Protein AF-A0A7S0JED3-F1 (afdb_monomer_lite)

Organism: NCBI:txid127549

Structure (mmCIF, N/CA/C/O backbone):
data_AF-A0A7S0JED3-F1
#
_entry.id   AF-A0A7S0JED3-F1
#
loop_
_atom_site.group_PDB
_atom_site.id
_atom_site.type_symbol
_atom_site.label_atom_id
_atom_site.label_alt_id
_atom_site.label_comp_id
_atom_site.label_asym_id
_atom_site.label_entity_id
_atom_site.label_seq_id
_atom_site.pdbx_PDB_ins_code
_atom_site.Cartn_x
_atom_site.Cartn_y
_atom_site.Cartn_z
_atom_site.occupancy
_atom_site.B_iso_or_equiv
_atom_site.auth_seq_id
_atom_site.auth_comp_id
_atom_site.auth_asym_id
_atom_site.auth_atom_id
_atom_site.pdbx_PDB_model_num
ATOM 1 N N . MET A 1 1 ? -6.779 12.204 -18.777 1.00 50.12 1 MET A N 1
ATOM 2 C CA . MET A 1 1 ? -5.715 11.294 -18.297 1.00 50.12 1 MET A CA 1
ATOM 3 C C . MET A 1 1 ? -6.280 9.985 -17.765 1.00 50.12 1 MET A C 1
ATOM 5 O O . MET A 1 1 ? -5.915 8.961 -18.323 1.00 50.12 1 MET A O 1
ATOM 9 N N . ARG A 1 2 ? -7.239 10.014 -16.821 1.00 50.28 2 ARG A N 1
ATOM 10 C CA . ARG A 1 2 ? -8.055 8.836 -16.450 1.00 50.28 2 ARG A CA 1
ATOM 11 C C . ARG A 1 2 ? -8.568 8.053 -17.660 1.00 50.28 2 ARG A C 1
ATOM 13 O O . ARG A 1 2 ? -8.412 6.850 -17.701 1.00 50.28 2 ARG A O 1
ATOM 20 N N . SER A 1 3 ? -9.075 8.726 -18.696 1.00 46.41 3 SER A N 1
ATOM 21 C CA . SER A 1 3 ? -9.537 8.059 -19.925 1.00 46.41 3 SER A CA 1
ATOM 22 C C . SER A 1 3 ? -8.451 7.285 -20.690 1.00 46.41 3 SER A C 1
ATOM 24 O O . SER A 1 3 ? -8.767 6.269 -21.296 1.00 46.41 3 SER A O 1
ATOM 26 N N . LYS A 1 4 ? -7.183 7.729 -20.653 1.00 47.25 4 LYS A N 1
ATOM 27 C CA . LYS A 1 4 ? -6.055 7.022 -21.289 1.00 47.25 4 LYS A CA 1
ATOM 28 C C . LYS A 1 4 ? -5.571 5.853 -20.432 1.00 47.25 4 LYS A C 1
ATOM 30 O O . LYS A 1 4 ? -5.301 4.788 -20.967 1.00 47.25 4 LYS A O 1
ATOM 35 N N . MET A 1 5 ? -5.504 6.043 -19.114 1.00 58.50 5 MET A N 1
ATOM 36 C CA . MET A 1 5 ? -5.094 4.986 -18.193 1.00 58.50 5 MET A CA 1
ATOM 37 C C . MET A 1 5 ? -6.183 3.913 -18.062 1.00 58.50 5 MET A C 1
ATOM 39 O O . MET A 1 5 ? -5.857 2.750 -18.201 1.00 58.50 5 MET A O 1
ATOM 43 N N . ASN A 1 6 ? -7.475 4.250 -17.977 1.00 54.22 6 ASN A N 1
ATOM 44 C CA . ASN A 1 6 ? -8.576 3.279 -17.846 1.00 54.22 6 ASN A CA 1
ATOM 45 C C . ASN A 1 6 ? -8.593 2.190 -18.941 1.00 54.22 6 ASN A C 1
ATOM 47 O O . ASN A 1 6 ? -8.980 1.061 -18.656 1.00 54.22 6 ASN A O 1
ATOM 51 N N . GLY A 1 7 ? -8.151 2.498 -20.168 1.00 54.34 7 GLY A N 1
ATOM 52 C CA . GLY A 1 7 ? -8.021 1.507 -21.247 1.00 54.34 7 GLY A CA 1
ATOM 53 C C . GLY A 1 7 ? -6.857 0.523 -21.060 1.00 54.34 7 GLY A C 1
ATOM 54 O O . GLY A 1 7 ? -6.965 -0.626 -21.469 1.00 54.34 7 GLY A O 1
ATOM 55 N N . MET A 1 8 ? -5.778 0.941 -20.390 1.00 59.19 8 MET A N 1
ATOM 56 C CA . MET A 1 8 ? -4.627 0.099 -20.020 1.00 59.19 8 MET A CA 1
ATOM 57 C C . MET A 1 8 ? -4.865 -0.711 -18.735 1.00 59.19 8 MET A C 1
ATOM 59 O O . MET A 1 8 ? -4.006 -1.478 -18.311 1.00 59.19 8 MET A O 1
ATOM 63 N N . MET A 1 9 ? -6.017 -0.517 -18.090 1.00 73.00 9 MET A N 1
ATOM 64 C CA . MET A 1 9 ? -6.302 -1.009 -16.740 1.00 73.00 9 MET A CA 1
ATOM 65 C C . MET A 1 9 ? -7.204 -2.240 -16.749 1.00 73.00 9 MET A C 1
ATOM 67 O O . MET A 1 9 ? -7.709 -2.633 -15.706 1.00 73.00 9 MET A O 1
ATOM 71 N N . LYS A 1 10 ? -7.440 -2.854 -17.909 1.00 82.94 10 LYS A N 1
ATOM 72 C CA . LYS A 1 10 ? -8.138 -4.136 -18.017 1.00 82.94 10 LYS A CA 1
ATOM 73 C C . LYS A 1 10 ? -7.222 -5.112 -18.735 1.00 82.94 10 LYS A C 1
ATOM 75 O O . LYS A 1 10 ? -6.811 -4.856 -19.863 1.00 82.94 10 LYS A O 1
ATOM 80 N N . ILE A 1 11 ? -6.913 -6.217 -18.071 1.00 86.00 11 ILE A N 1
ATOM 81 C CA . ILE A 1 11 ? -6.170 -7.334 -18.657 1.00 86.00 11 ILE A CA 1
ATOM 82 C C . ILE A 1 11 ? -7.097 -8.548 -18.776 1.00 86.00 11 ILE A C 1
ATOM 84 O O . ILE A 1 11 ? -8.093 -8.615 -18.049 1.00 86.00 11 ILE A O 1
ATOM 88 N N . PRO A 1 12 ? -6.819 -9.496 -19.685 1.00 85.31 12 PRO A N 1
ATOM 89 C CA . PRO A 1 12 ? -7.584 -10.734 -19.750 1.00 85.31 12 PRO A CA 1
ATOM 90 C C . PRO A 1 12 ? -7.518 -11.482 -18.413 1.00 85.31 12 PRO A C 1
ATOM 92 O O . PRO A 1 12 ? -6.431 -11.693 -17.881 1.00 85.31 12 PRO A O 1
ATOM 95 N N . THR A 1 13 ? -8.673 -11.889 -17.891 1.00 86.69 13 THR A N 1
ATOM 96 C CA . THR A 1 13 ? -8.791 -12.730 -16.693 1.00 86.69 13 THR A CA 1
ATOM 97 C C . THR A 1 13 ? -9.664 -13.941 -17.000 1.00 86.69 13 THR A C 1
ATOM 99 O O . THR A 1 13 ? -10.579 -13.877 -17.822 1.00 86.69 13 THR A O 1
ATOM 102 N N . GLU A 1 14 ? -9.398 -15.067 -16.336 1.00 82.75 14 GLU A N 1
ATOM 103 C CA . GLU A 1 14 ? -10.228 -16.275 -16.484 1.00 82.75 14 GLU A CA 1
ATOM 104 C C . GLU A 1 14 ? -11.615 -16.114 -15.835 1.00 82.75 14 GLU A C 1
ATOM 106 O O . GLU A 1 14 ? -12.556 -16.830 -16.181 1.00 82.75 14 GLU A O 1
ATOM 111 N N . LYS A 1 15 ? -11.743 -15.198 -14.867 1.00 83.50 15 LYS A N 1
ATOM 112 C CA . LYS A 1 15 ? -12.969 -14.941 -14.103 1.00 83.50 15 LYS A CA 1
ATOM 113 C C . LYS A 1 15 ? -13.154 -13.437 -13.857 1.00 83.50 15 LYS A C 1
ATOM 115 O O . LYS A 1 15 ? -12.153 -12.726 -13.751 1.00 83.50 15 LYS A O 1
ATOM 120 N N . PRO A 1 16 ? -14.403 -12.951 -13.731 1.00 79.81 16 PRO A N 1
ATOM 121 C CA . PRO A 1 16 ? -14.672 -11.600 -13.239 1.00 79.81 16 PRO A CA 1
ATOM 122 C C . PRO A 1 16 ? -14.113 -11.403 -11.822 1.00 79.81 16 PRO A C 1
ATOM 124 O O . PRO A 1 16 ? -14.201 -12.325 -11.006 1.00 79.81 16 PRO A O 1
ATOM 127 N N . GLY A 1 17 ? -13.579 -10.215 -11.528 1.00 83.31 17 GLY A N 1
ATOM 128 C CA . GLY A 1 17 ? -13.019 -9.862 -10.220 1.00 83.31 17 GLY A CA 1
ATOM 129 C C . GLY A 1 17 ? -11.626 -9.233 -10.300 1.00 83.31 17 GLY A C 1
ATOM 130 O O . GLY A 1 17 ? -11.126 -8.931 -11.384 1.00 83.31 17 GLY A O 1
ATOM 131 N N . ASP A 1 18 ? -11.000 -9.041 -9.133 1.00 84.06 18 ASP A N 1
ATOM 132 C CA . ASP A 1 18 ? -9.599 -8.613 -9.062 1.00 84.06 18 ASP A CA 1
ATOM 133 C C . ASP A 1 18 ? -8.676 -9.680 -9.693 1.00 84.06 18 ASP A C 1
ATOM 135 O O . ASP A 1 18 ? -8.958 -10.881 -9.672 1.00 84.06 18 ASP A O 1
ATOM 139 N N . VAL A 1 19 ? -7.562 -9.236 -10.264 1.00 87.88 19 VAL A N 1
ATOM 140 C CA . VAL A 1 19 ? -6.547 -10.087 -10.875 1.00 87.88 19 VAL A CA 1
ATOM 141 C C . VAL A 1 19 ? -5.818 -10.949 -9.869 1.00 87.88 19 VAL A C 1
ATOM 143 O O . VAL A 1 19 ? -5.435 -10.536 -8.773 1.00 87.88 19 VAL A O 1
ATOM 146 N N . THR A 1 20 ? -5.512 -12.155 -10.322 1.00 88.44 20 THR A N 1
ATOM 147 C CA . THR A 1 20 ? -4.605 -13.061 -9.638 1.00 88.44 20 THR A CA 1
ATOM 148 C C . THR A 1 20 ? -3.151 -12.775 -10.019 1.00 88.44 20 THR A C 1
ATOM 150 O O . THR A 1 20 ? -2.845 -12.179 -11.051 1.00 88.44 20 THR A O 1
ATOM 153 N N . TYR A 1 21 ? -2.214 -13.303 -9.229 1.00 88.94 21 TYR A N 1
ATOM 154 C CA . TYR A 1 21 ? -0.791 -13.337 -9.592 1.00 88.94 21 TYR A CA 1
ATOM 155 C C . TYR A 1 21 ? -0.529 -13.994 -10.952 1.00 88.94 21 TYR A C 1
ATOM 157 O O . TYR A 1 21 ? 0.395 -13.601 -11.667 1.00 88.94 21 TYR A O 1
ATOM 165 N N . LYS A 1 22 ? -1.342 -14.989 -11.327 1.00 89.19 22 LYS A N 1
ATOM 166 C CA . LYS A 1 22 ? -1.242 -15.653 -12.627 1.00 89.19 22 LYS A CA 1
ATOM 167 C C . LYS A 1 22 ? -1.626 -14.696 -13.754 1.00 89.19 22 LYS A C 1
ATOM 169 O O . LYS A 1 22 ? -0.889 -14.620 -14.732 1.00 89.19 22 LYS A O 1
ATOM 174 N N . ASP A 1 23 ? -2.721 -13.953 -13.601 1.00 90.06 23 ASP A N 1
ATOM 175 C CA . ASP A 1 23 ? -3.171 -12.985 -14.611 1.00 90.06 23 ASP A CA 1
ATOM 176 C C . ASP A 1 23 ? -2.113 -11.892 -14.806 1.00 90.06 23 ASP A C 1
ATOM 178 O O . ASP A 1 23 ? -1.678 -11.623 -15.924 1.00 90.06 23 ASP A O 1
ATOM 182 N N . VAL A 1 24 ? -1.619 -11.337 -13.694 1.00 89.00 24 VAL A N 1
ATOM 183 C CA . VAL A 1 24 ? -0.574 -10.307 -13.689 1.00 89.00 24 VAL A CA 1
ATOM 184 C C . VAL A 1 24 ? 0.704 -10.797 -14.360 1.00 89.00 24 VAL A C 1
ATOM 186 O O . VAL A 1 24 ? 1.207 -10.137 -15.265 1.00 89.00 24 VAL A O 1
ATOM 189 N N . SER A 1 25 ? 1.232 -11.951 -13.942 1.00 89.12 25 SER A N 1
ATOM 190 C CA . SER A 1 25 ? 2.480 -12.478 -14.507 1.00 89.12 25 SER A CA 1
ATOM 191 C C . SER A 1 25 ? 2.344 -12.824 -15.989 1.00 89.12 25 SER A C 1
ATOM 193 O O . SER A 1 25 ? 3.264 -12.541 -16.748 1.00 89.12 25 SER A O 1
ATOM 195 N N . SER A 1 26 ? 1.194 -13.354 -16.416 1.00 88.50 26 SER A N 1
ATOM 196 C CA . SER A 1 26 ? 0.929 -13.684 -17.826 1.00 88.50 26 SER A CA 1
ATOM 197 C C . SER A 1 26 ? 0.811 -12.442 -18.713 1.00 88.50 26 SER A C 1
ATOM 199 O O . SER A 1 26 ? 1.117 -12.502 -19.900 1.00 88.50 26 SER A O 1
ATOM 201 N N . PHE A 1 27 ? 0.359 -11.318 -18.154 1.00 87.44 27 PHE A N 1
ATOM 202 C CA . PHE A 1 27 ? 0.280 -10.049 -18.873 1.00 87.44 27 PHE A CA 1
ATOM 203 C C . PHE A 1 27 ? 1.626 -9.315 -18.899 1.00 87.44 27 PHE A C 1
ATOM 205 O O . PHE A 1 27 ? 2.074 -8.852 -19.947 1.00 87.44 27 PHE A O 1
ATOM 212 N N . MET A 1 28 ? 2.288 -9.211 -17.745 1.00 85.50 28 MET A N 1
ATOM 213 C CA . MET A 1 28 ? 3.536 -8.459 -17.612 1.00 85.50 28 MET A CA 1
ATOM 214 C C . MET A 1 28 ? 4.730 -9.187 -18.237 1.00 85.50 28 MET A C 1
ATOM 216 O O . MET A 1 28 ? 5.675 -8.528 -18.667 1.00 85.50 28 MET A O 1
ATOM 220 N N . VAL A 1 29 ? 4.702 -10.520 -18.316 1.00 85.69 29 VAL A N 1
ATOM 221 C CA . VAL A 1 29 ? 5.815 -11.336 -18.815 1.00 85.69 29 VAL A CA 1
ATOM 222 C C . VAL A 1 29 ? 5.341 -12.248 -19.956 1.00 85.69 29 VAL A C 1
ATOM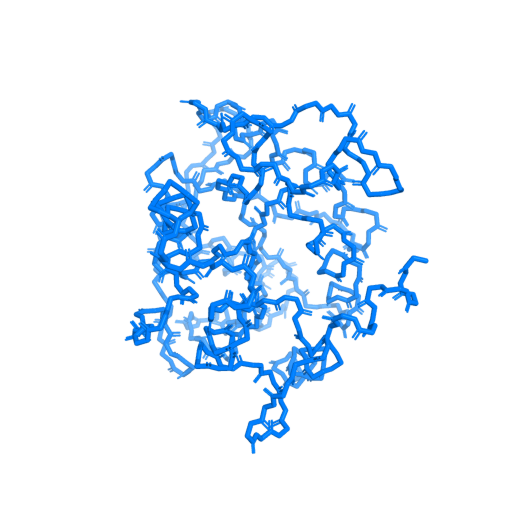 224 O O . VAL A 1 29 ? 4.400 -13.014 -19.761 1.00 85.69 29 VAL A O 1
ATOM 227 N N . PRO A 1 30 ? 5.988 -12.225 -21.140 1.00 77.62 30 PRO A N 1
ATOM 228 C CA . PRO A 1 30 ? 7.138 -11.391 -21.513 1.00 77.62 30 PRO A CA 1
ATOM 229 C C . PRO A 1 30 ? 6.756 -9.980 -22.003 1.00 77.62 30 PRO A C 1
ATOM 231 O O . PRO A 1 30 ? 7.631 -9.229 -22.414 1.00 77.62 30 PRO A O 1
ATOM 234 N N . GLY A 1 31 ? 5.463 -9.626 -22.011 1.00 74.19 31 GLY A N 1
ATOM 235 C CA . GLY A 1 31 ? 4.952 -8.458 -22.740 1.00 74.19 31 GLY A CA 1
ATOM 236 C C . GLY A 1 31 ? 5.534 -7.109 -22.306 1.00 74.19 31 GLY A C 1
ATOM 237 O O . GLY A 1 31 ? 5.878 -6.295 -23.157 1.00 74.19 31 GLY A O 1
ATOM 238 N N . MET A 1 32 ? 5.658 -6.875 -20.998 1.00 74.69 32 MET A N 1
ATOM 239 C CA . MET A 1 32 ? 6.248 -5.650 -20.439 1.00 74.69 32 MET A CA 1
ATOM 240 C C . MET A 1 32 ? 7.708 -5.845 -20.012 1.00 74.69 32 MET A C 1
ATOM 242 O O . MET A 1 32 ? 8.484 -4.895 -20.033 1.00 74.69 32 MET A O 1
ATOM 246 N N . PHE A 1 33 ? 8.085 -7.067 -19.629 1.00 80.81 33 PHE A N 1
ATOM 247 C CA . PHE A 1 33 ? 9.436 -7.411 -19.190 1.00 80.81 33 PHE A CA 1
ATOM 248 C C . PHE A 1 33 ? 9.878 -8.718 -19.848 1.00 80.81 33 PHE A C 1
ATOM 250 O O . PHE A 1 33 ? 9.398 -9.790 -19.478 1.00 80.81 33 PHE A O 1
ATOM 257 N N . ASP A 1 34 ? 10.795 -8.620 -20.814 1.00 83.19 34 ASP A N 1
ATOM 258 C CA . ASP A 1 34 ? 11.365 -9.770 -21.519 1.00 83.19 34 ASP A CA 1
ATOM 259 C C . ASP A 1 34 ? 12.410 -10.479 -20.637 1.00 83.19 34 ASP A C 1
ATOM 261 O O . ASP A 1 34 ? 13.454 -9.888 -20.343 1.00 83.19 34 ASP A O 1
ATOM 265 N N . PRO A 1 35 ? 12.194 -11.748 -20.236 1.00 87.25 35 PRO A N 1
ATOM 266 C CA . PRO A 1 35 ? 13.169 -12.506 -19.452 1.00 87.25 35 PRO A CA 1
ATOM 267 C C . PRO A 1 35 ? 14.511 -12.736 -20.163 1.00 87.25 35 PRO A C 1
ATOM 269 O O . PRO A 1 35 ? 15.485 -13.116 -19.512 1.00 87.25 35 PRO A O 1
ATOM 272 N N . ASN A 1 36 ? 14.578 -12.540 -21.485 1.00 89.19 36 ASN A N 1
ATOM 273 C CA . ASN A 1 36 ? 15.815 -12.678 -22.256 1.00 89.19 36 ASN A CA 1
ATOM 274 C C . ASN A 1 36 ? 16.728 -11.443 -22.146 1.00 89.19 36 ASN A C 1
ATOM 276 O O . ASN A 1 36 ? 17.941 -11.565 -22.333 1.00 89.19 36 ASN A O 1
ATOM 280 N N . ASP A 1 37 ? 16.181 -10.277 -21.790 1.00 89.50 37 ASP A N 1
ATOM 281 C CA . ASP A 1 37 ? 16.951 -9.080 -21.444 1.00 89.50 37 ASP A CA 1
ATOM 282 C C . ASP A 1 37 ? 17.384 -9.181 -19.973 1.00 89.50 37 ASP A C 1
ATOM 284 O O . ASP A 1 37 ? 16.664 -8.791 -19.055 1.00 89.50 37 ASP A O 1
ATOM 288 N N . LYS A 1 38 ? 18.560 -9.776 -19.733 1.00 89.00 38 LYS A N 1
ATOM 289 C CA . LYS A 1 38 ? 19.034 -10.126 -18.380 1.00 89.00 38 LYS A CA 1
ATOM 290 C C . LYS A 1 38 ? 19.076 -8.937 -17.419 1.00 89.00 38 LYS A C 1
ATOM 292 O O . LYS A 1 38 ? 18.805 -9.120 -16.233 1.00 89.00 38 LYS A O 1
ATOM 297 N N . GLU A 1 39 ? 19.429 -7.751 -17.907 1.00 86.19 39 GLU A N 1
ATOM 298 C CA . GLU A 1 39 ? 19.545 -6.551 -17.076 1.00 86.19 39 GLU A CA 1
ATOM 299 C C . GLU A 1 39 ? 18.163 -6.044 -16.665 1.00 86.19 39 GLU A C 1
ATOM 301 O O . GLU A 1 39 ? 17.891 -5.888 -15.470 1.00 86.19 39 GLU A O 1
ATOM 306 N N . LYS A 1 40 ? 17.244 -5.886 -17.628 1.00 84.00 40 LYS A N 1
ATOM 307 C CA . LYS A 1 40 ? 15.861 -5.492 -17.322 1.00 84.00 40 LYS A CA 1
ATOM 308 C C . LYS A 1 40 ? 15.132 -6.541 -16.499 1.00 84.00 40 LYS A C 1
ATOM 310 O O . LYS A 1 40 ? 14.343 -6.191 -15.624 1.00 84.00 40 LYS A O 1
ATOM 315 N N . TRP A 1 41 ? 15.411 -7.819 -16.735 1.00 88.94 41 TRP A N 1
ATOM 316 C CA . TRP A 1 41 ? 14.830 -8.910 -15.967 1.00 88.94 41 TRP A CA 1
ATOM 317 C C . TRP A 1 41 ? 15.305 -8.904 -14.512 1.00 88.94 41 TRP A C 1
ATOM 319 O O . TRP A 1 41 ? 14.487 -9.021 -13.602 1.00 88.94 41 TRP A O 1
ATOM 329 N N . ALA A 1 42 ? 16.603 -8.703 -14.262 1.00 89.06 42 ALA A N 1
ATOM 330 C CA . ALA A 1 42 ? 17.133 -8.582 -12.904 1.00 89.06 42 ALA A CA 1
ATOM 331 C C . ALA A 1 42 ? 16.521 -7.388 -12.153 1.00 89.06 42 ALA A C 1
ATOM 333 O O . ALA A 1 42 ? 16.167 -7.504 -10.977 1.00 89.06 42 ALA A O 1
ATOM 334 N N . LEU A 1 43 ? 16.340 -6.263 -12.847 1.00 86.88 43 LEU A N 1
ATOM 335 C CA . LEU A 1 43 ? 15.695 -5.078 -12.294 1.00 86.88 43 LEU A CA 1
ATOM 336 C C . LEU A 1 43 ? 14.201 -5.310 -12.010 1.00 86.88 43 LEU A C 1
ATOM 338 O O . LEU A 1 43 ? 13.694 -4.953 -10.947 1.00 86.88 43 LEU A O 1
ATOM 342 N N . PHE A 1 44 ? 13.489 -5.982 -12.916 1.00 87.69 44 PHE A N 1
ATOM 343 C CA . PHE A 1 44 ? 12.102 -6.378 -12.688 1.00 87.69 44 PHE A CA 1
ATOM 344 C C . PHE A 1 44 ? 11.971 -7.309 -11.478 1.00 87.69 44 PHE A C 1
ATOM 346 O O . PHE A 1 44 ? 11.111 -7.091 -10.626 1.00 87.69 44 PHE A O 1
ATOM 353 N N . LEU A 1 45 ? 12.858 -8.298 -11.346 1.00 89.56 45 LEU A N 1
ATOM 354 C CA . LEU A 1 45 ? 12.880 -9.214 -10.205 1.00 89.56 45 LEU A CA 1
ATOM 355 C C . LEU A 1 45 ? 13.088 -8.486 -8.874 1.00 89.56 45 LEU A C 1
ATOM 357 O O . LEU A 1 45 ? 12.455 -8.841 -7.880 1.00 89.56 45 LEU A O 1
ATOM 361 N N . SER A 1 46 ? 13.946 -7.466 -8.836 1.00 88.88 46 SER A N 1
ATOM 362 C CA . SER A 1 46 ? 14.219 -6.731 -7.599 1.00 88.88 46 SER A CA 1
ATOM 363 C C . SER A 1 46 ? 13.070 -5.799 -7.198 1.00 88.88 46 SER A C 1
ATOM 365 O O . SER A 1 46 ? 12.811 -5.638 -6.001 1.00 88.88 46 SER A O 1
ATOM 367 N N . HIS A 1 47 ? 12.338 -5.227 -8.164 1.00 88.81 47 HIS A N 1
ATOM 368 C CA . HIS A 1 47 ? 11.258 -4.264 -7.913 1.00 88.81 47 HIS A CA 1
ATOM 369 C C . HIS A 1 47 ? 9.849 -4.870 -7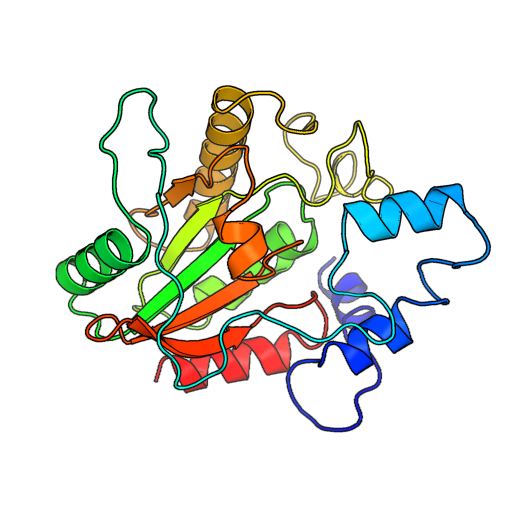.896 1.00 88.81 47 HIS A C 1
ATOM 371 O O . HIS A 1 47 ? 8.965 -4.321 -7.232 1.00 88.81 47 HIS A O 1
ATOM 377 N N . ARG A 1 48 ? 9.612 -5.973 -8.608 1.00 88.62 48 ARG A N 1
ATOM 378 C CA . ARG A 1 48 ? 8.312 -6.656 -8.744 1.00 88.62 48 ARG A CA 1
ATOM 379 C C . ARG A 1 48 ? 8.443 -8.175 -8.526 1.00 88.62 48 ARG A C 1
ATOM 381 O O . ARG A 1 48 ? 7.921 -8.955 -9.325 1.00 88.62 48 ARG A O 1
ATOM 388 N N . PRO A 1 49 ? 9.075 -8.624 -7.421 1.00 90.69 49 PRO A N 1
ATOM 389 C CA . PRO A 1 49 ? 9.385 -10.042 -7.195 1.00 90.69 49 PRO A CA 1
ATOM 390 C C . PRO A 1 49 ? 8.148 -10.946 -7.162 1.00 90.69 49 PRO A C 1
ATOM 392 O O . PRO A 1 49 ? 8.251 -12.146 -7.395 1.00 90.69 49 PRO A O 1
ATOM 395 N N . TYR A 1 50 ? 6.978 -10.381 -6.866 1.00 90.88 50 TYR A N 1
ATOM 396 C CA . TYR A 1 50 ? 5.736 -11.134 -6.712 1.00 90.88 50 TYR A CA 1
ATOM 397 C C . TYR A 1 50 ? 4.968 -11.296 -8.025 1.00 90.88 50 TYR A C 1
ATOM 399 O O . TYR A 1 50 ? 4.079 -12.130 -8.114 1.00 90.88 50 TYR A O 1
ATOM 407 N N . CYS A 1 51 ? 5.315 -10.531 -9.062 1.00 88.44 51 CYS A N 1
ATOM 408 C CA . CYS A 1 51 ? 4.630 -10.542 -10.358 1.00 88.44 51 CYS A CA 1
ATOM 409 C C . CYS A 1 51 ? 5.268 -11.520 -11.360 1.00 88.44 51 CYS A C 1
ATOM 411 O O . CYS A 1 51 ? 4.987 -11.452 -12.555 1.00 88.44 51 CYS A O 1
ATOM 413 N N . VAL A 1 52 ? 6.156 -12.406 -10.901 1.00 89.81 52 VAL A N 1
ATOM 414 C CA . VAL A 1 52 ? 6.918 -13.307 -11.774 1.00 89.81 52 VAL A CA 1
ATOM 415 C C . VAL A 1 52 ? 6.137 -14.590 -12.083 1.00 89.81 52 VAL A C 1
ATOM 417 O O . VAL A 1 52 ? 5.390 -15.076 -11.226 1.00 89.81 52 VAL A O 1
ATOM 420 N N . PRO A 1 53 ? 6.317 -15.191 -13.274 1.00 89.44 53 PRO A N 1
ATOM 421 C CA . PRO A 1 53 ? 5.690 -16.465 -13.603 1.00 89.44 53 PRO A CA 1
ATOM 422 C C . PRO A 1 53 ? 6.005 -17.551 -12.569 1.00 89.44 53 PRO A C 1
ATOM 424 O O . PRO A 1 53 ? 7.150 -17.738 -12.160 1.00 89.44 53 PRO A O 1
ATOM 427 N N . GLY A 1 54 ? 4.972 -18.280 -12.141 1.00 88.69 54 GLY A N 1
ATOM 428 C CA . GLY A 1 54 ? 5.104 -19.369 -11.168 1.00 88.69 54 GLY A CA 1
ATOM 429 C C . GLY A 1 54 ? 5.276 -18.927 -9.711 1.00 88.69 54 GLY A C 1
ATOM 430 O O . GLY A 1 54 ? 5.398 -19.793 -8.838 1.00 88.69 54 GLY A O 1
ATOM 431 N N . TYR A 1 55 ? 5.252 -17.621 -9.420 1.00 91.56 55 TYR A N 1
ATOM 432 C CA . TYR A 1 55 ? 5.271 -17.129 -8.047 1.00 91.56 55 TYR A CA 1
ATOM 433 C C . TYR A 1 55 ? 4.089 -17.679 -7.241 1.00 91.56 55 TYR A C 1
ATOM 435 O O . TYR A 1 55 ? 2.944 -17.686 -7.695 1.00 91.56 55 TYR A O 1
ATOM 443 N N . LYS A 1 56 ? 4.371 -18.129 -6.016 1.00 91.69 56 LYS A N 1
ATOM 444 C CA . LYS A 1 56 ? 3.357 -18.563 -5.054 1.00 91.69 56 LYS A CA 1
ATOM 445 C C . LYS A 1 56 ? 3.358 -17.592 -3.890 1.00 91.69 56 LYS A C 1
ATOM 447 O O . LYS A 1 56 ? 4.340 -17.538 -3.149 1.00 91.69 56 LYS A O 1
ATOM 452 N N . SER A 1 57 ? 2.254 -16.868 -3.750 1.00 92.44 57 SER A N 1
ATOM 453 C CA . SER A 1 57 ? 2.080 -15.917 -2.662 1.00 92.44 57 SER A CA 1
ATOM 454 C C . SER A 1 57 ? 2.173 -16.599 -1.300 1.00 92.44 57 SER A C 1
ATOM 456 O O . SER A 1 57 ? 1.630 -17.682 -1.070 1.00 92.44 57 SER A O 1
ATOM 458 N N . LYS A 1 58 ? 2.904 -15.932 -0.423 1.00 93.62 58 LYS A N 1
ATOM 459 C CA . LYS A 1 58 ? 3.088 -16.155 1.007 1.00 93.62 58 LYS A CA 1
ATOM 460 C C . LYS A 1 58 ? 2.413 -15.054 1.828 1.00 93.62 58 LYS A C 1
ATOM 462 O O . LYS A 1 58 ? 2.426 -15.147 3.056 1.00 93.62 58 LYS A O 1
ATOM 467 N N . ALA A 1 59 ? 1.845 -14.038 1.173 1.00 93.00 59 ALA A N 1
ATOM 468 C CA . ALA A 1 59 ? 1.022 -13.035 1.822 1.00 93.00 59 ALA A CA 1
ATOM 469 C C . ALA A 1 59 ? -0.135 -13.716 2.578 1.00 93.00 59 ALA A C 1
ATOM 471 O O . ALA A 1 59 ? -0.542 -14.838 2.243 1.00 93.00 59 ALA A O 1
ATOM 472 N N . PRO A 1 60 ? -0.671 -13.073 3.622 1.00 93.19 60 PRO A N 1
ATOM 473 C CA . PRO A 1 60 ? -1.676 -13.701 4.460 1.00 93.19 60 PRO A CA 1
ATOM 474 C C . PRO A 1 60 ? -2.947 -13.952 3.647 1.00 93.19 60 PRO A C 1
ATOM 476 O O . PRO A 1 60 ? -3.352 -13.128 2.833 1.00 93.19 60 PRO A O 1
ATOM 479 N N . ALA A 1 61 ? -3.577 -15.102 3.867 1.00 94.44 61 ALA A N 1
ATOM 480 C CA . ALA A 1 61 ? -4.817 -15.447 3.187 1.00 94.44 61 ALA A CA 1
ATOM 481 C C . ALA A 1 61 ? -6.037 -14.842 3.899 1.00 94.44 61 ALA A C 1
ATOM 483 O O . ALA A 1 61 ? -6.048 -14.692 5.126 1.00 94.44 61 ALA A O 1
ATOM 484 N N . ILE A 1 62 ? -7.105 -14.601 3.137 1.00 95.50 62 ILE A N 1
ATOM 485 C CA . ILE A 1 62 ? -8.417 -14.215 3.669 1.00 95.50 62 ILE A CA 1
ATOM 486 C C . ILE A 1 62 ? -8.868 -15.201 4.762 1.00 95.50 62 ILE A C 1
ATOM 488 O O . ILE A 1 62 ? -8.677 -16.418 4.673 1.00 95.50 62 ILE A O 1
ATOM 492 N N . GLY A 1 63 ? -9.436 -14.660 5.839 1.00 97.69 63 GLY A N 1
ATOM 493 C CA . GLY A 1 63 ? -9.888 -15.386 7.024 1.00 97.69 63 GLY A CA 1
ATOM 494 C C . GLY A 1 63 ? -8.776 -15.777 8.003 1.00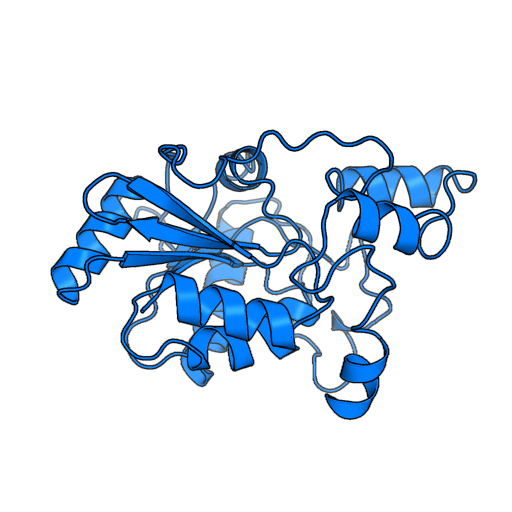 97.69 63 GLY A C 1
ATOM 495 O O . GLY A 1 63 ? -9.072 -16.279 9.094 1.00 97.69 63 GLY A O 1
ATOM 496 N N . LYS A 1 64 ? -7.499 -15.561 7.662 1.00 97.81 64 LYS A N 1
ATOM 497 C CA . LYS A 1 64 ? -6.360 -15.811 8.559 1.00 97.81 64 LYS A CA 1
ATOM 498 C C . LYS A 1 64 ? -5.957 -14.545 9.298 1.00 97.81 64 LYS A C 1
ATOM 500 O O . LYS A 1 64 ? -6.206 -13.433 8.845 1.00 97.81 64 LYS A O 1
ATOM 505 N N . LYS A 1 65 ? -5.330 -14.725 10.463 1.00 97.56 65 LYS A N 1
ATOM 506 C CA . LYS A 1 65 ? -4.744 -13.613 11.211 1.00 97.56 65 LYS A CA 1
ATOM 507 C C . LYS A 1 65 ? -3.572 -13.039 10.419 1.00 97.56 65 LYS A C 1
ATOM 509 O O . LYS A 1 65 ? -2.727 -13.804 9.952 1.00 97.56 65 LYS A O 1
ATOM 514 N N . VAL A 1 66 ? -3.534 -11.721 10.277 1.00 97.69 66 VAL A N 1
ATOM 515 C CA . VAL A 1 66 ? -2.462 -11.043 9.556 1.00 97.69 66 VAL A CA 1
ATOM 516 C C . VAL A 1 66 ? -1.193 -10.945 10.418 1.00 97.69 66 VAL A C 1
ATOM 518 O O . VAL A 1 66 ? -1.297 -10.892 11.650 1.00 97.69 66 VAL A O 1
ATOM 521 N N . PRO A 1 67 ? 0.009 -10.962 9.812 1.00 97.31 67 PRO A N 1
ATOM 522 C CA . PRO A 1 67 ? 1.271 -10.772 10.507 1.00 97.31 67 PRO A CA 1
ATOM 523 C C . PRO A 1 67 ? 1.308 -9.422 11.209 1.00 97.31 67 PRO A C 1
ATOM 525 O O . PRO A 1 67 ? 0.969 -8.396 10.622 1.00 97.31 67 PRO A O 1
ATOM 528 N N . ASP A 1 68 ? 1.766 -9.422 12.453 1.00 97.94 68 ASP A N 1
ATOM 529 C CA . ASP A 1 68 ? 2.114 -8.184 13.132 1.00 97.94 68 ASP A CA 1
ATOM 530 C C . ASP A 1 68 ? 3.587 -7.847 12.882 1.00 97.94 68 ASP A C 1
ATOM 532 O O . ASP A 1 68 ? 4.405 -8.721 12.576 1.00 97.94 68 ASP A O 1
ATOM 536 N N . GLY A 1 69 ? 3.943 -6.583 13.039 1.00 96.81 69 GLY A N 1
ATOM 537 C CA . GLY A 1 69 ? 5.317 -6.140 12.879 1.00 96.81 69 GLY A CA 1
ATOM 538 C C . GLY A 1 69 ? 5.513 -4.702 13.330 1.00 96.81 69 GLY A C 1
ATOM 539 O O . GLY A 1 69 ? 4.531 -3.993 13.557 1.00 96.81 69 GLY A O 1
ATOM 540 N N . PRO A 1 70 ? 6.775 -4.287 13.512 1.00 97.25 70 PRO A N 1
ATOM 541 C CA . PRO A 1 70 ? 7.093 -2.963 14.018 1.00 97.25 70 PRO A CA 1
ATOM 542 C C . PRO A 1 70 ? 6.641 -1.881 13.037 1.00 97.25 70 PRO A C 1
ATOM 544 O O . PRO A 1 70 ? 6.839 -2.008 11.832 1.00 97.25 70 PRO A O 1
ATOM 547 N N . LEU A 1 71 ? 6.081 -0.801 13.575 1.00 97.44 71 LEU A N 1
ATOM 548 C CA . LEU A 1 71 ? 5.820 0.435 12.849 1.00 97.44 71 LEU A CA 1
ATOM 549 C C . LEU A 1 71 ? 6.690 1.551 13.409 1.00 97.44 71 LEU A C 1
ATOM 551 O O . LEU A 1 71 ? 6.829 1.703 14.626 1.00 97.44 71 LEU A O 1
ATOM 555 N N . LEU A 1 72 ? 7.246 2.354 12.507 1.00 97.31 72 LEU A N 1
ATOM 556 C CA . LEU A 1 72 ? 8.050 3.514 12.856 1.00 97.31 72 LEU A CA 1
ATOM 557 C C . LEU A 1 72 ? 7.222 4.779 12.653 1.00 97.31 72 LEU A C 1
ATOM 559 O O . LEU A 1 72 ? 6.567 4.958 11.625 1.00 97.31 72 LEU A O 1
ATOM 563 N N . SER A 1 73 ? 7.252 5.672 13.637 1.00 96.81 73 SER A N 1
ATOM 564 C CA . SER A 1 73 ? 6.599 6.975 13.546 1.00 96.81 73 SER A CA 1
ATOM 565 C C . SER A 1 73 ? 7.175 7.827 12.411 1.00 96.81 73 SER A C 1
ATOM 567 O O . SER A 1 73 ? 8.366 7.750 12.080 1.00 96.81 73 SER A O 1
ATOM 569 N N . LEU A 1 74 ? 6.326 8.706 11.869 1.00 95.69 74 LEU A N 1
ATOM 570 C CA . LEU A 1 74 ? 6.733 9.734 10.905 1.00 95.69 74 LEU A CA 1
ATOM 571 C C . LEU A 1 74 ? 7.782 10.694 11.470 1.00 95.69 74 LEU A C 1
ATOM 573 O O . LEU A 1 74 ? 8.656 11.145 10.732 1.00 95.69 74 LEU A O 1
ATOM 577 N N . GLU A 1 75 ? 7.700 10.994 12.766 1.00 95.06 75 GLU A N 1
ATOM 578 C CA . GLU A 1 75 ? 8.683 11.824 13.454 1.00 95.06 75 GLU A CA 1
ATOM 579 C C . GLU A 1 75 ? 9.826 10.979 14.012 1.00 95.06 75 GLU A C 1
ATOM 581 O O . GLU A 1 75 ? 9.634 9.850 14.476 1.00 95.06 75 GLU A O 1
ATOM 586 N N . GLU A 1 76 ? 11.035 11.527 13.949 1.00 92.25 76 GLU A N 1
ATOM 587 C CA . GLU A 1 76 ? 12.215 10.905 14.537 1.00 92.25 76 GLU A CA 1
ATOM 588 C C . GLU A 1 76 ? 12.098 10.853 16.065 1.00 92.25 76 GLU A C 1
ATOM 590 O O . GLU A 1 76 ? 11.643 11.802 16.696 1.00 92.25 76 GLU A O 1
ATOM 595 N N . GLY A 1 77 ? 12.461 9.711 16.659 1.00 90.81 77 GLY A N 1
ATOM 596 C CA . GLY A 1 77 ? 12.318 9.482 18.100 1.00 90.81 77 GLY A CA 1
ATOM 597 C C . GLY A 1 77 ? 10.872 9.342 18.594 1.00 90.81 77 GLY A C 1
ATOM 598 O O . GLY A 1 77 ? 10.654 9.277 19.802 1.00 90.81 77 GLY A O 1
ATOM 599 N N . GLY A 1 78 ? 9.885 9.294 17.694 1.00 91.19 78 GLY A N 1
ATOM 600 C CA . GLY A 1 78 ? 8.494 9.064 18.072 1.00 91.19 78 GLY A CA 1
ATOM 601 C C . GLY A 1 78 ? 8.240 7.652 18.624 1.00 91.19 78 GLY A C 1
ATOM 602 O O . GLY A 1 78 ? 9.128 6.791 18.625 1.00 91.19 78 GLY A O 1
ATOM 603 N N . PRO A 1 79 ? 7.020 7.405 19.134 1.00 90.25 79 PRO A N 1
ATOM 604 C CA . PRO A 1 79 ? 6.696 6.159 19.811 1.00 90.25 79 PRO A CA 1
ATOM 605 C C . PRO A 1 79 ? 6.845 4.963 18.869 1.00 90.25 79 PRO A C 1
ATOM 607 O O . PRO A 1 79 ? 6.420 4.996 17.714 1.00 90.25 79 PRO A O 1
ATOM 610 N N . SER A 1 80 ? 7.429 3.888 19.395 1.00 88.56 80 SER A N 1
ATOM 611 C CA . SER A 1 80 ? 7.428 2.587 18.730 1.00 88.56 80 SER A CA 1
ATOM 612 C C . SER A 1 80 ? 6.087 1.900 18.952 1.00 88.56 80 SER A C 1
ATOM 614 O O . SER A 1 80 ? 5.544 1.941 20.056 1.00 88.56 80 SER A O 1
ATOM 616 N N . SER A 1 81 ? 5.567 1.252 17.914 1.00 96.75 81 SER A N 1
ATOM 617 C CA . SER A 1 81 ? 4.325 0.484 17.987 1.00 96.75 81 SER A CA 1
ATOM 618 C C . SER A 1 81 ? 4.368 -0.701 17.025 1.00 96.75 81 SER A C 1
ATOM 620 O O . SER A 1 81 ? 5.406 -0.992 16.421 1.00 96.75 81 SER A O 1
ATOM 622 N N . THR A 1 82 ? 3.245 -1.399 16.888 1.00 98.19 82 THR A N 1
ATOM 623 C CA . THR A 1 82 ? 3.068 -2.469 15.907 1.00 98.19 82 THR A CA 1
ATOM 624 C C . THR A 1 82 ? 1.859 -2.216 15.019 1.00 98.19 82 THR A C 1
ATOM 626 O O . THR A 1 82 ? 0.953 -1.458 15.373 1.00 98.19 82 THR A O 1
ATOM 629 N N . LEU A 1 83 ? 1.845 -2.861 13.855 1.00 98.31 83 LEU A N 1
ATOM 630 C CA . LEU A 1 83 ? 0.774 -2.750 12.870 1.00 98.31 83 LEU A CA 1
ATOM 631 C C . LEU A 1 83 ? -0.603 -3.044 13.475 1.00 98.31 83 LEU A C 1
ATOM 633 O O . LEU A 1 83 ? -1.531 -2.250 13.323 1.00 98.31 83 LEU A O 1
ATOM 637 N N . LEU A 1 84 ? -0.738 -4.157 14.200 1.00 98.31 84 LEU A N 1
ATOM 638 C CA . LEU A 1 84 ? -2.015 -4.539 14.803 1.00 98.31 84 LEU A CA 1
ATOM 639 C C . LEU A 1 84 ? -2.393 -3.657 15.996 1.00 98.31 84 LEU A C 1
ATOM 641 O O . LEU A 1 84 ? -3.584 -3.432 16.223 1.00 98.31 84 LEU A O 1
ATOM 645 N N . ALA A 1 85 ? -1.414 -3.149 16.750 1.00 98.31 85 ALA A N 1
ATOM 646 C CA . ALA A 1 85 ? -1.676 -2.233 17.856 1.00 98.31 85 ALA A CA 1
ATOM 647 C C . ALA A 1 85 ? -2.250 -0.899 17.352 1.00 98.31 85 ALA A C 1
ATOM 649 O O . ALA A 1 85 ? -3.292 -0.459 17.845 1.00 98.31 85 ALA A O 1
ATOM 650 N N . GLU A 1 86 ? -1.633 -0.295 16.332 1.00 98.31 86 GLU A N 1
ATOM 651 C CA . GLU A 1 86 ? -2.119 0.964 15.752 1.00 98.31 86 GLU A CA 1
ATOM 652 C C . GLU A 1 86 ? -3.430 0.780 14.989 1.00 98.31 86 GLU A C 1
ATOM 654 O O . GLU A 1 86 ? -4.319 1.618 15.119 1.00 98.31 86 GLU A O 1
ATOM 659 N N . ALA A 1 87 ? -3.622 -0.341 14.282 1.00 98.38 87 ALA A N 1
ATOM 660 C CA . ALA A 1 87 ? -4.906 -0.633 13.646 1.00 98.38 87 ALA A CA 1
ATOM 661 C C . ALA A 1 87 ? -6.032 -0.717 14.689 1.00 98.38 87 ALA A C 1
ATOM 663 O O . ALA A 1 87 ? -7.073 -0.079 14.546 1.00 98.38 87 ALA A O 1
ATOM 664 N N . LYS A 1 88 ? -5.816 -1.443 15.793 1.00 98.38 88 LYS A N 1
ATOM 665 C CA . LYS A 1 88 ? -6.809 -1.549 16.870 1.00 98.38 88 LYS A CA 1
ATOM 666 C C . LYS A 1 88 ? -7.094 -0.198 17.528 1.00 98.38 88 LYS A C 1
ATOM 668 O O . LYS A 1 88 ? -8.254 0.113 17.790 1.00 98.38 88 LYS A O 1
ATOM 673 N N . LYS A 1 89 ? -6.060 0.603 17.789 1.00 98.06 89 LYS A N 1
ATOM 674 C CA . LYS A 1 89 ? -6.200 1.952 18.352 1.00 98.06 89 LYS A CA 1
ATOM 675 C C . LYS A 1 89 ? -7.004 2.866 17.424 1.00 98.06 89 LYS A C 1
ATOM 677 O O . LYS A 1 89 ? -7.903 3.561 17.888 1.00 98.06 89 LYS A O 1
ATOM 682 N N . LEU A 1 90 ? -6.720 2.828 16.124 1.00 97.56 90 LEU A N 1
ATOM 683 C CA . LEU A 1 90 ? -7.431 3.602 15.110 1.00 97.56 90 LEU A CA 1
ATOM 684 C C . LEU A 1 90 ? -8.912 3.195 15.015 1.00 97.56 90 LEU A C 1
ATOM 686 O O . LEU A 1 90 ? -9.796 4.052 14.997 1.00 97.56 90 LEU A O 1
ATOM 690 N N . ALA A 1 91 ? -9.194 1.892 15.039 1.00 97.38 91 ALA A N 1
ATOM 691 C CA . ALA A 1 91 ? -10.553 1.360 15.091 1.00 97.38 91 ALA A CA 1
ATOM 692 C C . ALA A 1 91 ? -11.314 1.842 16.338 1.00 97.38 91 ALA A C 1
ATOM 694 O O . ALA A 1 91 ? -12.444 2.312 16.246 1.00 97.38 91 ALA A O 1
ATOM 695 N N . GLN A 1 92 ? -10.671 1.799 17.510 1.00 97.56 92 GLN A N 1
ATOM 696 C CA . GLN A 1 92 ? -11.254 2.280 18.767 1.00 97.56 92 GLN A CA 1
ATOM 697 C C . GLN A 1 92 ? -11.544 3.784 18.740 1.00 97.56 92 GLN A C 1
ATOM 699 O O . GLN A 1 92 ? -12.615 4.197 19.178 1.00 97.56 92 GLN A O 1
ATOM 704 N N . ALA A 1 93 ? -10.623 4.594 18.210 1.00 96.75 93 ALA A N 1
ATOM 705 C CA . ALA A 1 93 ? -10.781 6.046 18.122 1.00 96.75 93 ALA A CA 1
ATOM 706 C C . ALA A 1 93 ? -11.942 6.472 17.206 1.00 96.75 93 ALA A C 1
ATOM 708 O O . ALA A 1 93 ? -12.518 7.539 17.395 1.00 96.75 93 ALA A O 1
ATOM 709 N N . THR A 1 94 ? -12.291 5.634 16.229 1.00 95.12 94 THR A N 1
ATOM 710 C CA . THR A 1 94 ? -13.336 5.909 15.230 1.00 95.12 94 THR A CA 1
ATOM 711 C C . THR A 1 94 ? -14.630 5.128 15.464 1.00 95.12 94 THR A C 1
ATOM 713 O O . THR A 1 94 ? -15.626 5.379 14.792 1.00 95.12 94 THR A O 1
ATOM 716 N N . GLY A 1 95 ? -14.641 4.182 16.408 1.00 95.56 95 GLY A N 1
ATOM 717 C CA . GLY A 1 95 ? -15.764 3.266 16.631 1.00 95.56 95 GLY A CA 1
ATOM 718 C C . GLY A 1 95 ? -15.942 2.211 15.531 1.00 95.56 95 GLY A C 1
ATOM 719 O O . GLY A 1 95 ? -16.961 1.521 15.510 1.00 95.56 95 GLY A O 1
ATOM 720 N N . ALA A 1 96 ? -14.976 2.069 14.620 1.00 95.88 96 ALA A N 1
ATOM 721 C CA . ALA A 1 96 ? -15.033 1.106 13.529 1.00 95.88 96 ALA A CA 1
ATOM 722 C C . ALA A 1 96 ? -14.679 -0.315 13.999 1.00 95.88 96 ALA A C 1
ATOM 724 O O . ALA A 1 96 ? -13.833 -0.518 14.869 1.00 95.88 96 ALA A O 1
ATOM 725 N N . SER A 1 97 ? -15.292 -1.332 13.388 1.00 97.19 97 SER A N 1
ATOM 726 C CA . SER A 1 97 ? -14.933 -2.746 13.601 1.00 97.19 97 SER A CA 1
ATOM 727 C C . SER A 1 97 ? -13.883 -3.257 12.609 1.00 97.19 97 SER A C 1
ATOM 729 O O . SER A 1 97 ? -13.242 -4.284 12.853 1.00 97.19 97 SER A O 1
ATOM 731 N N . LYS A 1 98 ? -13.687 -2.532 11.502 1.00 98.06 98 LYS A N 1
ATOM 732 C CA . LYS A 1 98 ? -12.758 -2.852 10.418 1.00 98.06 98 LYS A CA 1
ATOM 733 C C . LYS A 1 98 ? -11.779 -1.703 10.195 1.00 98.06 98 LYS A C 1
ATOM 735 O O . LYS A 1 98 ? -12.118 -0.547 10.439 1.00 98.06 98 LYS A O 1
ATOM 740 N N . VAL A 1 99 ? -10.584 -2.036 9.720 1.00 97.81 99 VAL A N 1
ATOM 741 C CA . VAL A 1 99 ? -9.533 -1.077 9.348 1.00 97.81 99 VAL A CA 1
ATOM 742 C C . VAL A 1 99 ? -8.967 -1.485 8.001 1.00 97.81 99 VAL A C 1
ATOM 744 O O . VAL A 1 99 ? -8.763 -2.677 7.749 1.00 97.81 99 VAL A O 1
ATOM 747 N N . ILE A 1 100 ? -8.689 -0.499 7.156 1.00 97.19 100 ILE A N 1
ATOM 748 C CA . ILE A 1 100 ? -7.925 -0.702 5.927 1.00 97.19 100 ILE A CA 1
ATOM 749 C C . ILE A 1 100 ? -6.451 -0.484 6.258 1.00 97.19 100 ILE A C 1
ATOM 751 O O . ILE A 1 100 ? -6.094 0.536 6.831 1.00 97.19 100 ILE A O 1
ATOM 755 N N . ILE A 1 101 ? -5.580 -1.421 5.910 1.00 97.69 101 ILE A N 1
ATOM 756 C CA . ILE A 1 101 ? -4.129 -1.232 5.943 1.00 97.69 101 ILE A CA 1
ATOM 757 C C . ILE A 1 101 ? -3.691 -0.933 4.515 1.00 97.69 101 ILE A C 1
ATOM 759 O O . ILE A 1 101 ? -3.842 -1.797 3.651 1.00 97.69 101 ILE A O 1
ATOM 763 N N . SER A 1 102 ? -3.157 0.263 4.263 1.00 96.44 102 SER A N 1
ATOM 764 C CA . SER A 1 102 ? -2.626 0.642 2.949 1.00 96.44 102 SER A CA 1
ATOM 765 C C . SER A 1 102 ? -1.111 0.766 2.987 1.00 96.44 102 SER A C 1
ATOM 767 O O . SER A 1 102 ? -0.565 1.559 3.749 1.00 96.44 102 SER A O 1
ATOM 769 N N . PHE A 1 103 ? -0.429 -0.015 2.155 1.00 96.81 103 PHE A N 1
ATOM 770 C CA . PHE A 1 103 ? 1.011 0.071 1.956 1.00 96.81 103 PHE A CA 1
ATOM 771 C C . PHE A 1 103 ? 1.311 0.979 0.773 1.00 96.81 103 PHE A C 1
ATOM 773 O O . PHE A 1 103 ? 1.049 0.628 -0.379 1.00 96.81 103 PHE A O 1
ATOM 780 N N . ASP A 1 104 ? 1.862 2.147 1.069 1.00 95.25 104 ASP A N 1
ATOM 781 C CA . ASP A 1 104 ? 1.927 3.269 0.148 1.00 95.25 104 ASP A CA 1
ATOM 782 C C . ASP A 1 104 ? 3.354 3.505 -0.354 1.00 95.25 104 ASP A C 1
ATOM 784 O O . ASP A 1 104 ? 4.322 3.481 0.411 1.00 95.25 104 ASP A O 1
ATOM 788 N N . SER A 1 105 ? 3.474 3.816 -1.645 1.00 94.25 105 SER A N 1
ATOM 789 C CA . SER A 1 105 ? 4.701 4.330 -2.251 1.00 94.25 105 SER A CA 1
ATOM 790 C C . SER A 1 105 ? 4.372 5.553 -3.089 1.00 94.25 105 SER A C 1
AT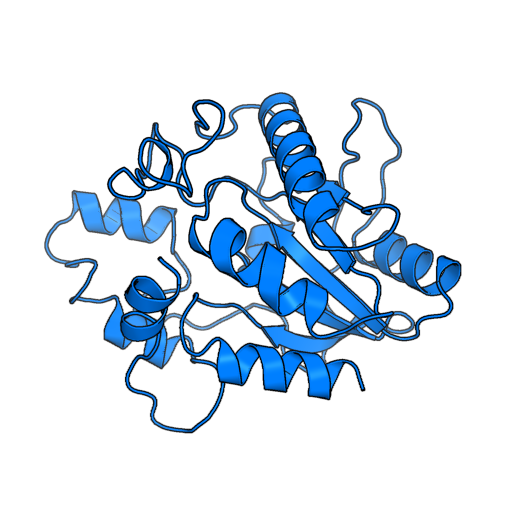OM 792 O O . SER A 1 105 ? 3.614 5.475 -4.061 1.00 94.25 105 SER A O 1
ATOM 794 N N . VAL A 1 106 ? 4.988 6.685 -2.743 1.00 93.19 106 VAL A N 1
ATOM 795 C CA . VAL A 1 106 ? 4.713 7.950 -3.424 1.00 93.19 106 VAL A CA 1
ATOM 796 C C . VAL A 1 106 ? 5.167 7.918 -4.870 1.00 93.19 106 VAL A C 1
ATOM 798 O O . VAL A 1 106 ? 4.489 8.514 -5.693 1.00 93.19 106 VAL A O 1
ATOM 801 N N . THR A 1 107 ? 6.224 7.180 -5.220 1.00 93.50 107 THR A N 1
ATOM 802 C CA . THR A 1 107 ? 6.692 7.021 -6.610 1.00 93.50 107 THR A CA 1
ATOM 803 C C . THR A 1 107 ? 5.808 6.128 -7.478 1.00 93.50 107 THR A C 1
ATOM 805 O O . THR A 1 107 ? 6.019 6.092 -8.688 1.00 93.50 107 THR A O 1
ATOM 808 N N . CYS A 1 108 ? 4.804 5.441 -6.924 1.00 91.94 108 CYS A N 1
ATOM 809 C CA . CYS A 1 108 ? 3.862 4.644 -7.708 1.00 91.94 108 CYS A CA 1
ATOM 810 C C . CYS A 1 108 ? 2.820 5.547 -8.401 1.00 91.94 108 CYS A C 1
ATOM 812 O O . CYS A 1 108 ? 1.929 6.076 -7.729 1.00 91.94 108 CYS A O 1
ATOM 814 N N . PRO A 1 109 ? 2.863 5.718 -9.741 1.00 87.75 109 PRO A N 1
ATOM 815 C CA . PRO A 1 109 ? 1.930 6.609 -10.436 1.00 87.75 109 PRO A CA 1
ATOM 816 C C . PRO A 1 109 ? 0.481 6.127 -10.317 1.00 87.75 109 PRO A C 1
ATOM 818 O O . PRO A 1 109 ? -0.437 6.936 -10.218 1.00 87.75 109 PRO A O 1
ATOM 821 N N . PHE A 1 110 ? 0.266 4.812 -10.261 1.00 85.00 110 PHE A N 1
ATOM 822 C CA . PHE A 1 110 ? -1.066 4.239 -10.094 1.00 85.00 110 PHE A CA 1
ATOM 823 C C . PHE A 1 110 ? -1.634 4.455 -8.697 1.00 85.00 110 PHE A C 1
ATOM 825 O O . PHE A 1 110 ? -2.826 4.722 -8.559 1.00 85.00 110 PHE A O 1
ATOM 832 N N . TRP A 1 111 ? -0.786 4.390 -7.671 1.00 89.06 111 TRP A N 1
ATOM 833 C CA . TRP A 1 111 ? -1.203 4.743 -6.325 1.00 89.06 111 TRP A CA 1
ATOM 834 C C . TRP A 1 111 ? -1.635 6.211 -6.272 1.00 89.06 111 TRP A C 1
ATOM 836 O O . TRP A 1 111 ? -2.750 6.494 -5.843 1.00 89.06 111 TRP A O 1
ATOM 846 N N . ARG A 1 112 ? -0.821 7.130 -6.817 1.00 87.88 112 ARG A N 1
ATOM 847 C CA . ARG A 1 112 ? -1.149 8.567 -6.872 1.00 87.88 112 ARG A CA 1
ATOM 848 C C . ARG A 1 112 ? -2.433 8.859 -7.655 1.00 87.88 112 ARG A C 1
ATOM 850 O O . ARG A 1 112 ? -3.172 9.762 -7.280 1.00 87.88 112 ARG A O 1
ATOM 857 N N . ALA A 1 113 ? -2.672 8.137 -8.750 1.00 81.06 113 ALA A N 1
ATOM 858 C CA . ALA A 1 113 ? -3.772 8.417 -9.674 1.00 81.06 113 ALA A CA 1
ATOM 859 C C . ALA A 1 113 ? -5.100 7.736 -9.318 1.00 81.06 113 ALA A C 1
ATOM 861 O O . ALA A 1 113 ? -6.153 8.273 -9.651 1.00 81.06 113 ALA A O 1
ATOM 862 N N . TYR A 1 114 ? -5.056 6.547 -8.712 1.00 77.00 114 TYR A N 1
ATOM 863 C CA . TYR A 1 114 ? -6.237 5.703 -8.513 1.00 77.00 114 TYR A CA 1
ATOM 864 C C . TYR A 1 114 ? -6.419 5.265 -7.070 1.00 77.00 114 TYR A C 1
ATOM 866 O O . TYR A 1 114 ? -7.507 5.425 -6.529 1.00 77.00 114 TYR A O 1
ATOM 874 N N . ALA A 1 115 ? -5.382 4.728 -6.427 1.00 72.19 115 ALA A N 1
ATOM 875 C CA . ALA A 1 115 ? -5.529 4.245 -5.055 1.00 72.19 115 ALA A CA 1
ATOM 876 C C . ALA A 1 115 ? -5.825 5.391 -4.083 1.00 72.19 115 ALA A C 1
ATOM 878 O O . ALA A 1 115 ? -6.766 5.306 -3.297 1.00 72.19 115 ALA A O 1
ATOM 879 N N . ALA A 1 116 ? -5.061 6.479 -4.204 1.00 69.38 116 ALA A N 1
ATOM 880 C CA . ALA A 1 116 ? -5.196 7.651 -3.360 1.00 69.38 116 ALA A CA 1
ATOM 881 C C . ALA A 1 116 ? -6.533 8.372 -3.545 1.00 69.38 116 ALA A C 1
ATOM 883 O O . ALA A 1 116 ? -7.022 8.994 -2.612 1.00 69.38 116 ALA A O 1
ATOM 884 N N . GLU A 1 117 ? -7.135 8.284 -4.731 1.00 76.75 117 GLU A N 1
ATOM 885 C CA . GLU A 1 117 ? -8.363 9.008 -5.046 1.00 76.75 117 GLU A CA 1
ATOM 886 C C . GLU A 1 117 ? -9.608 8.116 -4.982 1.00 76.75 117 GLU A C 1
ATOM 888 O O . GLU A 1 117 ? -10.532 8.409 -4.227 1.00 76.75 117 GLU A O 1
ATOM 893 N N . ASP A 1 118 ? -9.662 7.034 -5.761 1.00 82.00 118 ASP A N 1
ATOM 894 C CA . ASP A 1 118 ? -10.881 6.239 -5.936 1.00 82.00 118 ASP A CA 1
ATOM 895 C C . ASP A 1 118 ? -11.118 5.259 -4.786 1.00 82.00 118 ASP A C 1
ATOM 897 O O . ASP A 1 118 ? -12.249 5.141 -4.314 1.00 82.00 118 ASP A O 1
ATOM 901 N N . LEU A 1 119 ? -10.078 4.561 -4.315 1.00 83.00 119 LEU A N 1
ATOM 902 C CA . LEU A 1 119 ? -10.252 3.546 -3.271 1.00 83.00 119 LEU A CA 1
ATOM 903 C C . LEU A 1 119 ? -10.507 4.167 -1.900 1.00 83.00 119 LEU A C 1
ATOM 905 O O . LEU A 1 119 ? -11.428 3.730 -1.216 1.00 83.00 119 LEU A O 1
ATOM 909 N N . TYR A 1 120 ? -9.792 5.232 -1.531 1.00 83.75 120 TYR A N 1
ATOM 910 C CA . TYR A 1 120 ? -10.047 5.912 -0.253 1.00 83.75 120 TYR A CA 1
ATOM 911 C C . TYR A 1 120 ? -11.421 6.593 -0.209 1.00 83.75 120 TYR A C 1
ATOM 913 O O . TYR A 1 120 ? -12.070 6.617 0.833 1.00 83.75 120 TYR A O 1
ATOM 921 N N . ARG A 1 121 ? -11.942 7.067 -1.349 1.00 85.62 121 ARG A N 1
ATOM 922 C CA . ARG A 1 121 ? -13.311 7.611 -1.427 1.00 85.62 121 ARG A CA 1
ATOM 923 C C . ARG A 1 121 ? -14.399 6.541 -1.491 1.00 85.62 121 ARG A C 1
ATOM 925 O O . ARG A 1 121 ? -15.562 6.850 -1.236 1.00 85.62 121 ARG A O 1
ATOM 932 N N . ALA A 1 122 ? -14.063 5.303 -1.853 1.00 87.19 122 ALA A N 1
ATOM 933 C CA . ALA A 1 122 ? -15.044 4.242 -2.065 1.00 87.19 122 ALA A CA 1
ATOM 934 C C . ALA A 1 122 ? -15.737 3.779 -0.775 1.00 87.19 122 ALA A C 1
ATOM 936 O O . ALA A 1 122 ? -16.854 3.263 -0.850 1.00 87.19 122 ALA A O 1
ATOM 937 N N . VAL A 1 123 ? -15.093 3.947 0.380 1.00 88.44 123 VAL A N 1
ATOM 938 C CA . VAL A 1 123 ? -15.506 3.364 1.666 1.00 88.44 123 VAL A CA 1
ATOM 939 C C . VAL A 1 123 ? -15.529 4.427 2.772 1.00 88.44 123 VAL A C 1
ATOM 941 O O . VAL A 1 123 ? -14.742 4.368 3.716 1.00 88.44 123 VAL A O 1
ATOM 944 N N . PRO A 1 124 ? -16.425 5.430 2.667 1.00 83.81 124 PRO A N 1
ATOM 945 C CA . PRO A 1 124 ? -16.492 6.512 3.642 1.00 83.81 124 PRO A CA 1
ATOM 946 C C . PRO A 1 124 ? -16.788 5.969 5.046 1.00 83.81 124 PRO A C 1
ATOM 948 O O . PRO A 1 124 ? -17.687 5.151 5.229 1.00 83.81 124 PRO A O 1
ATOM 951 N N . GLY A 1 125 ? -16.046 6.455 6.041 1.00 86.31 125 GLY A N 1
ATOM 952 C CA . GLY A 1 125 ? -16.235 6.094 7.450 1.00 86.31 125 GLY A CA 1
ATOM 953 C C . GLY A 1 125 ? -15.466 4.855 7.916 1.00 86.31 125 GLY A C 1
ATOM 954 O O . GLY A 1 125 ? -15.491 4.561 9.109 1.00 86.31 125 GLY A O 1
ATOM 955 N N . ILE A 1 126 ? -14.753 4.158 7.027 1.00 93.50 126 ILE A N 1
ATOM 956 C CA . ILE A 1 126 ? -13.798 3.121 7.429 1.00 93.50 126 ILE A CA 1
ATOM 957 C C . ILE A 1 126 ? -12.412 3.755 7.552 1.00 93.50 126 ILE A C 1
ATOM 959 O O . ILE A 1 126 ? -11.945 4.351 6.584 1.00 93.50 126 ILE A O 1
ATOM 963 N N . PRO A 1 127 ? -11.745 3.652 8.712 1.00 95.75 127 PRO A N 1
ATOM 964 C CA . PRO A 1 127 ? -10.440 4.264 8.884 1.00 95.75 127 PRO A CA 1
ATOM 965 C C . PRO A 1 127 ? -9.336 3.492 8.150 1.00 95.75 127 PRO A C 1
ATOM 967 O O . PRO A 1 127 ? -9.309 2.253 8.161 1.00 95.75 127 PRO A O 1
ATOM 970 N N . THR A 1 128 ? -8.376 4.236 7.598 1.00 96.38 128 THR A N 1
ATOM 971 C CA . THR A 1 128 ? -7.186 3.684 6.943 1.00 96.38 128 THR A CA 1
ATOM 972 C C . THR A 1 128 ? -5.934 3.902 7.796 1.00 96.38 128 THR A C 1
ATOM 974 O O . THR A 1 128 ? -5.602 5.017 8.197 1.00 96.38 128 THR A O 1
ATOM 977 N N . LEU A 1 129 ? -5.208 2.819 8.072 1.00 97.81 129 LEU A N 1
ATOM 978 C CA . LEU A 1 129 ? -3.848 2.836 8.595 1.00 97.81 129 LEU A CA 1
ATOM 979 C C . LEU A 1 129 ? -2.870 2.782 7.419 1.00 97.81 129 LEU A C 1
ATOM 981 O O . LEU A 1 129 ? -2.721 1.748 6.766 1.00 97.81 129 LEU A O 1
ATOM 985 N N . HIS A 1 130 ? -2.180 3.886 7.171 1.00 97.75 130 HIS A N 1
ATOM 986 C CA . HIS A 1 130 ? -1.200 3.979 6.098 1.00 97.75 130 HIS A CA 1
ATOM 987 C C . HIS A 1 130 ? 0.194 3.571 6.569 1.00 97.75 130 HIS A C 1
ATOM 989 O O . HIS A 1 130 ? 0.649 3.963 7.647 1.00 97.75 130 HIS A O 1
ATOM 995 N N . VAL A 1 131 ? 0.912 2.833 5.732 1.00 98.25 131 VAL A N 1
ATOM 996 C CA . VAL A 1 131 ? 2.294 2.416 5.964 1.00 98.25 131 VAL A CA 1
ATOM 997 C C . VAL A 1 131 ? 3.111 2.760 4.729 1.00 98.25 131 VAL A C 1
ATOM 999 O O . VAL A 1 131 ? 2.973 2.132 3.684 1.00 98.25 131 VAL A O 1
ATOM 1002 N N . CYS A 1 132 ? 3.984 3.756 4.838 1.00 97.81 132 CYS A N 1
ATOM 1003 C CA . CYS A 1 132 ? 4.921 4.072 3.772 1.00 97.81 132 CYS A CA 1
ATOM 1004 C C . CYS A 1 132 ? 6.008 2.993 3.699 1.00 97.81 132 CYS A C 1
ATOM 1006 O O . CYS A 1 132 ? 6.744 2.766 4.667 1.00 97.81 132 CYS A O 1
ATOM 1008 N N . ILE A 1 133 ? 6.097 2.341 2.543 1.00 97.25 133 ILE A N 1
ATOM 1009 C CA . ILE A 1 133 ? 7.117 1.341 2.212 1.00 97.25 133 ILE A CA 1
ATOM 1010 C C . ILE A 1 133 ? 8.195 1.961 1.319 1.00 97.25 133 ILE A C 1
ATOM 1012 O O . ILE A 1 133 ? 8.140 3.139 0.961 1.00 97.25 133 ILE A O 1
ATOM 1016 N N . ARG A 1 134 ? 9.203 1.166 0.948 1.00 96.00 134 ARG A N 1
ATOM 1017 C CA . ARG A 1 134 ? 10.190 1.567 -0.061 1.00 96.00 134 ARG A CA 1
ATOM 1018 C C . ARG A 1 134 ? 9.535 2.046 -1.361 1.00 96.00 134 ARG A C 1
ATOM 1020 O O . ARG A 1 134 ? 8.467 1.572 -1.747 1.00 96.00 134 ARG A O 1
ATOM 1027 N N . GLU A 1 135 ? 10.240 2.904 -2.092 1.00 95.38 135 GLU A N 1
ATOM 1028 C CA . GLU A 1 135 ? 9.750 3.392 -3.379 1.00 95.38 135 GLU A CA 1
ATOM 1029 C C . GLU A 1 135 ? 9.566 2.288 -4.432 1.00 95.38 135 GLU A C 1
ATOM 1031 O O . GLU A 1 135 ? 10.421 1.419 -4.629 1.00 95.38 135 GLU A O 1
ATOM 1036 N N . ALA A 1 136 ? 8.438 2.358 -5.140 1.00 92.62 136 ALA A N 1
ATOM 1037 C CA . ALA A 1 136 ? 8.062 1.465 -6.222 1.00 92.62 136 ALA A CA 1
ATOM 1038 C C . ALA A 1 136 ? 8.817 1.765 -7.520 1.00 92.62 136 ALA A C 1
ATOM 1040 O O . ALA A 1 136 ? 9.096 0.818 -8.263 1.00 92.62 136 ALA A O 1
ATOM 1041 N N . HIS A 1 137 ? 9.100 3.046 -7.782 1.00 92.50 137 HIS A N 1
ATOM 1042 C CA . HIS A 1 137 ? 9.781 3.565 -8.974 1.00 92.50 137 HIS A CA 1
ATOM 1043 C C . HIS A 1 137 ? 10.759 4.706 -8.621 1.00 92.50 137 HIS A C 1
ATOM 1045 O O . HIS A 1 137 ? 10.543 5.855 -9.024 1.00 92.50 137 HIS A O 1
ATOM 1051 N N . PRO A 1 138 ? 11.788 4.439 -7.797 1.00 93.06 138 PRO A N 1
ATOM 1052 C CA . PRO A 1 138 ? 12.806 5.440 -7.502 1.00 93.06 138 PRO A CA 1
ATOM 1053 C C . PRO A 1 138 ? 13.573 5.822 -8.778 1.00 93.06 138 PRO A C 1
ATOM 1055 O O . PRO A 1 138 ? 13.930 4.945 -9.563 1.00 93.06 138 PRO A O 1
ATOM 1058 N N . LEU A 1 139 ? 13.839 7.114 -8.976 1.00 90.44 139 LEU A N 1
ATOM 1059 C CA . LEU A 1 139 ? 14.450 7.639 -10.208 1.00 90.44 139 LEU A CA 1
ATOM 1060 C C . LEU A 1 139 ? 15.873 7.122 -10.458 1.00 90.44 139 LEU A C 1
ATOM 1062 O O . LEU A 1 139 ? 16.283 7.002 -11.608 1.00 90.44 139 LEU A O 1
ATOM 1066 N N . ASP A 1 140 ? 16.611 6.795 -9.399 1.00 91.06 140 ASP A N 1
ATOM 1067 C CA . ASP A 1 140 ? 17.986 6.297 -9.466 1.00 91.06 140 ASP A CA 1
ATOM 1068 C C . ASP A 1 140 ? 18.103 4.776 -9.672 1.00 91.06 140 ASP A C 1
ATOM 1070 O O . ASP A 1 140 ? 19.217 4.290 -9.861 1.00 91.06 140 ASP A O 1
ATOM 1074 N N . GLU A 1 141 ? 16.996 4.018 -9.662 1.00 88.38 141 GLU A N 1
ATOM 1075 C CA . GLU A 1 141 ? 17.029 2.564 -9.920 1.00 88.38 141 GLU A CA 1
ATOM 1076 C C . GLU A 1 141 ? 15.984 2.077 -10.935 1.00 88.38 141 GLU A C 1
ATOM 1078 O O . GLU A 1 141 ? 16.307 1.244 -11.777 1.00 88.38 141 GLU A O 1
ATOM 1083 N N . PHE A 1 142 ? 14.738 2.556 -10.876 1.00 84.12 142 PHE A N 1
ATOM 1084 C CA . PHE A 1 142 ? 13.625 2.025 -11.671 1.00 84.12 142 PHE A CA 1
ATOM 1085 C C . PHE A 1 142 ? 12.683 3.144 -12.121 1.00 84.12 142 PHE A C 1
ATOM 1087 O O . PHE A 1 142 ? 11.608 3.340 -11.544 1.00 84.12 142 PHE A O 1
ATOM 1094 N N . ASP A 1 143 ? 13.097 3.884 -13.153 1.00 76.06 143 ASP A N 1
ATOM 1095 C CA . ASP A 1 143 ? 12.298 4.979 -13.703 1.00 76.06 143 ASP A CA 1
ATOM 1096 C C . ASP A 1 143 ? 10.971 4.467 -14.287 1.00 76.06 143 ASP A C 1
ATOM 1098 O O . ASP A 1 143 ? 10.917 3.493 -15.038 1.00 76.06 143 ASP A O 1
ATOM 1102 N N . ALA A 1 144 ? 9.880 5.150 -13.944 1.00 76.44 144 ALA A N 1
ATOM 1103 C CA . ALA A 1 144 ? 8.534 4.865 -14.430 1.00 76.44 144 ALA A CA 1
ATOM 1104 C C . ALA A 1 144 ? 8.295 5.481 -15.820 1.00 76.44 144 ALA A C 1
ATOM 1106 O O . ALA A 1 144 ? 7.260 6.113 -16.034 1.00 76.44 144 ALA A O 1
ATOM 1107 N N . GLU A 1 145 ? 9.268 5.359 -16.727 1.00 79.19 145 GLU A N 1
ATOM 1108 C CA . GLU A 1 145 ? 9.221 5.911 -18.090 1.00 79.19 145 GLU A CA 1
ATOM 1109 C C . GLU A 1 145 ? 8.827 7.403 -18.111 1.00 79.19 145 GLU A C 1
ATOM 1111 O O . GLU A 1 145 ? 7.995 7.851 -18.902 1.00 79.19 145 GLU A O 1
ATOM 1116 N N . GLY A 1 146 ? 9.377 8.188 -17.179 1.00 78.12 146 GLY A N 1
ATOM 1117 C CA . GLY A 1 146 ? 9.089 9.617 -17.060 1.00 78.12 146 GLY A CA 1
ATOM 1118 C C . GLY A 1 146 ? 7.757 9.991 -16.394 1.00 78.12 146 GLY A C 1
ATOM 1119 O O . GLY A 1 146 ? 7.477 11.184 -16.247 1.00 78.12 146 GLY A O 1
ATOM 1120 N N . ALA A 1 147 ? 6.949 9.033 -15.914 1.00 81.38 147 ALA A N 1
ATOM 1121 C CA . ALA A 1 147 ? 5.702 9.323 -15.185 1.00 81.38 147 ALA A CA 1
ATOM 1122 C C . ALA A 1 147 ? 5.928 10.065 -13.852 1.00 81.38 147 ALA A C 1
ATOM 1124 O O . ALA A 1 147 ? 5.012 10.694 -13.316 1.00 81.38 147 ALA A O 1
ATOM 1125 N N . ASN A 1 148 ? 7.143 9.984 -13.302 1.00 86.50 148 ASN A N 1
ATOM 1126 C CA . ASN A 1 148 ? 7.543 10.709 -12.096 1.00 86.50 148 ASN A CA 1
ATOM 1127 C C . ASN A 1 148 ? 8.132 12.096 -12.397 1.00 86.50 148 ASN A C 1
ATOM 1129 O O . ASN A 1 148 ? 8.090 12.958 -11.522 1.00 86.50 148 ASN A O 1
ATOM 1133 N N . THR A 1 149 ? 8.634 12.333 -13.612 1.00 84.56 149 THR A N 1
ATOM 1134 C CA . THR A 1 149 ? 9.354 13.564 -13.990 1.00 84.56 149 THR A CA 1
ATOM 1135 C C . THR A 1 149 ? 8.556 14.487 -14.907 1.00 84.56 149 THR A C 1
ATOM 1137 O O . THR A 1 149 ? 8.907 15.655 -15.049 1.00 84.56 149 THR A O 1
ATOM 1140 N N . SER A 1 150 ? 7.482 13.995 -15.528 1.00 80.25 150 SER A N 1
ATOM 1141 C CA . SER A 1 150 ? 6.694 14.758 -16.494 1.00 80.25 150 SER A CA 1
ATOM 1142 C C . SER A 1 150 ? 5.199 14.435 -16.431 1.00 80.25 150 SER A C 1
ATOM 1144 O O . SER A 1 150 ? 4.771 13.380 -15.961 1.00 80.25 150 SER A O 1
ATOM 1146 N N . GLY A 1 151 ? 4.376 15.364 -16.924 1.00 79.38 151 GLY A N 1
ATOM 1147 C CA . GLY A 1 151 ? 2.922 15.215 -16.955 1.00 79.38 151 GLY A CA 1
ATOM 1148 C C . GLY A 1 151 ? 2.236 15.535 -15.618 1.00 79.38 151 GLY A C 1
ATOM 1149 O O . GLY A 1 151 ? 2.860 15.973 -14.658 1.00 79.38 151 GLY A O 1
ATOM 1150 N N . PRO A 1 152 ? 0.915 15.344 -15.517 1.00 73.38 152 PRO A N 1
ATOM 1151 C CA . PRO A 1 152 ? 0.129 15.792 -14.367 1.00 73.38 152 PRO A CA 1
ATOM 1152 C C . PRO A 1 152 ? 0.202 14.844 -13.160 1.00 73.38 152 PRO A C 1
ATOM 1154 O O . PRO A 1 152 ? -0.416 15.127 -12.140 1.00 73.38 152 PRO A O 1
ATOM 1157 N N . LEU A 1 153 ? 0.929 13.727 -13.274 1.00 75.25 153 LEU A N 1
ATOM 1158 C CA . LEU A 1 153 ? 1.305 12.874 -12.144 1.00 75.25 153 LEU A CA 1
ATOM 1159 C C . LEU A 1 153 ? 2.743 13.140 -11.683 1.00 75.25 153 LEU A C 1
ATOM 1161 O O . LEU A 1 153 ? 3.221 12.389 -10.829 1.00 75.25 153 LEU A O 1
ATOM 1165 N N . GLN A 1 154 ? 3.426 14.155 -12.234 1.00 84.56 154 GLN A N 1
ATOM 1166 C CA . GLN A 1 154 ? 4.803 14.454 -11.858 1.00 84.56 154 GLN A CA 1
ATOM 1167 C C . GLN A 1 154 ? 4.917 14.689 -10.352 1.00 84.56 154 GLN A C 1
ATOM 1169 O O . GLN A 1 154 ? 4.028 15.260 -9.709 1.00 84.56 154 GLN A O 1
ATOM 1174 N N . LEU A 1 155 ? 6.039 14.254 -9.801 1.00 87.12 155 LEU A N 1
ATOM 1175 C CA . LEU A 1 155 ? 6.371 14.500 -8.413 1.00 87.12 155 LEU A CA 1
ATOM 1176 C C . LEU A 1 155 ? 6.902 15.928 -8.252 1.00 87.12 155 LEU A C 1
ATOM 1178 O O . LEU A 1 155 ? 7.438 16.533 -9.178 1.00 87.12 155 LEU A O 1
ATOM 1182 N N . THR A 1 156 ? 6.732 16.486 -7.057 1.00 85.56 156 THR A N 1
ATOM 1183 C CA . THR A 1 156 ? 7.198 17.838 -6.703 1.00 85.56 156 THR A CA 1
ATOM 1184 C C . THR A 1 156 ? 8.715 17.937 -6.577 1.00 85.56 156 THR A C 1
ATOM 1186 O O . THR A 1 156 ? 9.259 19.037 -6.571 1.00 85.56 156 THR A O 1
ATOM 1189 N N . ARG A 1 157 ? 9.391 16.794 -6.469 1.00 87.94 157 ARG A N 1
ATOM 1190 C CA . ARG A 1 157 ? 10.845 16.659 -6.447 1.00 87.94 157 ARG A CA 1
ATOM 1191 C C . ARG A 1 157 ? 11.248 15.276 -6.937 1.00 87.94 157 ARG A C 1
ATOM 1193 O O . ARG A 1 157 ? 10.403 14.407 -7.143 1.00 87.94 157 ARG A O 1
ATOM 1200 N N . GLU A 1 158 ? 12.549 15.063 -7.047 1.00 89.44 158 GLU A N 1
ATOM 1201 C CA . GLU A 1 158 ? 13.106 13.742 -7.291 1.00 89.44 158 GLU A CA 1
ATOM 1202 C C . GLU A 1 158 ? 12.968 12.843 -6.055 1.00 89.44 158 GLU A C 1
ATOM 1204 O O . GLU A 1 158 ? 13.256 13.241 -4.919 1.00 89.44 158 GLU A O 1
ATOM 1209 N N . PHE A 1 159 ? 12.524 11.612 -6.297 1.00 91.88 159 PHE A N 1
ATOM 1210 C CA . PHE A 1 159 ? 12.437 10.554 -5.302 1.00 91.88 159 PHE A CA 1
ATOM 1211 C C . PHE A 1 159 ? 13.354 9.417 -5.720 1.00 91.88 159 PHE A C 1
ATOM 1213 O O . PHE A 1 159 ? 13.044 8.644 -6.626 1.00 91.88 159 PHE A O 1
ATOM 1220 N N . ASN A 1 160 ? 14.487 9.344 -5.038 1.00 94.06 160 ASN A N 1
ATOM 1221 C CA . ASN A 1 160 ? 15.450 8.263 -5.162 1.00 94.06 160 ASN A CA 1
ATOM 1222 C C . ASN A 1 160 ? 15.138 7.166 -4.146 1.00 94.06 160 ASN A C 1
ATOM 1224 O O . ASN A 1 160 ? 14.313 7.342 -3.240 1.00 94.06 160 ASN A O 1
ATOM 1228 N N . LYS A 1 161 ? 15.817 6.031 -4.269 1.00 95.19 161 LYS A N 1
ATOM 1229 C CA . LYS A 1 161 ? 15.749 4.971 -3.274 1.00 95.19 161 LYS A CA 1
ATOM 1230 C C . LYS A 1 161 ? 16.117 5.518 -1.904 1.00 95.19 161 LYS A C 1
ATOM 1232 O O . LYS A 1 161 ? 17.149 6.163 -1.728 1.00 95.19 161 LYS A O 1
ATOM 1237 N N . HIS A 1 162 ? 15.288 5.197 -0.914 1.00 96.69 162 HIS A N 1
ATOM 1238 C CA . HIS A 1 162 ? 15.587 5.516 0.476 1.00 96.69 162 HIS A CA 1
ATOM 1239 C C . HIS A 1 162 ? 16.873 4.796 0.892 1.00 96.69 162 HIS A C 1
ATOM 1241 O O . HIS A 1 162 ? 16.940 3.566 0.845 1.00 96.69 162 HIS A O 1
ATOM 1247 N N . LYS A 1 163 ? 17.889 5.554 1.302 1.00 96.94 163 LYS A N 1
ATOM 1248 C CA . LYS A 1 163 ? 19.149 5.024 1.850 1.00 96.94 163 LYS A CA 1
ATOM 1249 C C . LYS A 1 163 ? 19.119 5.038 3.371 1.00 96.94 163 LYS A C 1
ATOM 1251 O O . LYS A 1 163 ? 19.781 4.233 4.018 1.00 96.94 163 LYS A O 1
ATOM 1256 N N . THR A 1 164 ? 18.319 5.936 3.934 1.00 97.06 164 THR A N 1
ATOM 1257 C CA . THR A 1 164 ? 18.118 6.091 5.368 1.00 97.06 164 THR A CA 1
ATOM 1258 C C . THR A 1 164 ? 16.634 6.108 5.718 1.00 97.06 164 THR A C 1
ATOM 1260 O O . THR A 1 164 ? 15.766 6.372 4.882 1.00 97.06 164 THR A O 1
ATOM 1263 N N . LEU A 1 165 ? 16.337 5.888 6.999 1.00 96.75 165 LEU A N 1
ATOM 1264 C CA . LEU A 1 165 ? 14.982 6.046 7.522 1.00 96.75 165 LEU A CA 1
ATOM 1265 C C . LEU A 1 165 ? 14.484 7.499 7.414 1.00 96.75 165 LEU A C 1
ATOM 1267 O O . LEU A 1 165 ? 13.283 7.723 7.288 1.00 96.75 165 LEU A O 1
ATOM 1271 N N . SER A 1 166 ? 15.392 8.481 7.437 1.00 96.94 166 SER A N 1
ATOM 1272 C CA . SER A 1 166 ? 15.044 9.892 7.236 1.00 96.94 166 SER A CA 1
ATOM 1273 C C . SER A 1 166 ? 14.489 10.130 5.828 1.00 96.94 166 SER A C 1
ATOM 1275 O O . SER A 1 166 ? 13.422 10.727 5.686 1.00 96.94 166 SER A O 1
ATOM 1277 N N . ASP A 1 167 ? 15.123 9.554 4.799 1.00 96.38 167 ASP A N 1
ATOM 1278 C CA . ASP A 1 167 ? 14.651 9.643 3.407 1.00 96.38 167 ASP A CA 1
ATOM 1279 C C . ASP A 1 167 ? 13.238 9.061 3.259 1.00 96.38 167 ASP A C 1
ATOM 1281 O O . ASP A 1 167 ? 12.368 9.629 2.586 1.00 96.38 167 ASP A O 1
ATOM 1285 N N . ARG A 1 168 ? 12.995 7.924 3.924 1.00 97.44 168 ARG A N 1
ATOM 1286 C CA . ARG A 1 168 ? 11.689 7.264 3.912 1.00 97.44 168 ARG A CA 1
ATOM 1287 C C . ARG A 1 168 ? 10.634 8.080 4.650 1.00 97.44 168 ARG A C 1
ATOM 1289 O O . ARG A 1 168 ? 9.541 8.259 4.125 1.00 97.44 168 ARG A O 1
ATOM 1296 N N . ARG A 1 169 ? 10.955 8.647 5.818 1.00 97.12 169 ARG A N 1
ATOM 129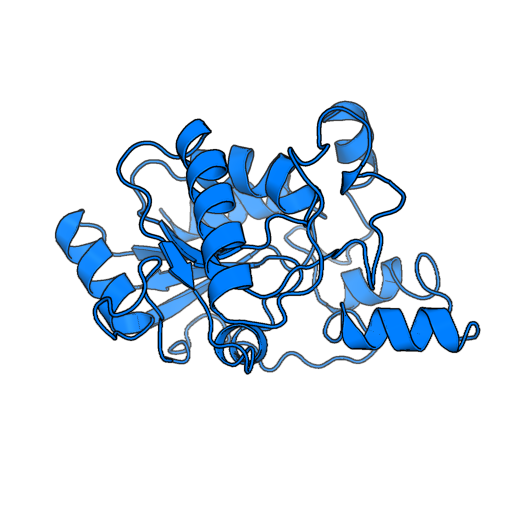7 C CA . ARG A 1 169 ? 10.057 9.561 6.551 1.00 97.12 169 ARG A CA 1
ATOM 1298 C C . ARG A 1 169 ? 9.718 10.809 5.745 1.00 97.12 169 ARG A C 1
ATOM 1300 O O . ARG A 1 169 ? 8.559 11.209 5.734 1.00 97.12 169 ARG A O 1
ATOM 1307 N N . ALA A 1 170 ? 10.690 11.409 5.059 1.00 95.56 170 ALA A N 1
ATOM 1308 C CA . ALA A 1 170 ? 10.440 12.551 4.182 1.00 95.56 170 ALA A CA 1
ATOM 1309 C C . ALA A 1 170 ? 9.436 12.186 3.077 1.00 95.56 170 ALA A C 1
ATOM 1311 O O . ALA A 1 170 ? 8.464 12.905 2.855 1.00 95.56 170 ALA A O 1
ATOM 1312 N N . SER A 1 171 ? 9.611 11.015 2.460 1.00 95.81 171 SER A N 1
ATOM 1313 C CA . SER A 1 171 ? 8.695 10.522 1.426 1.00 95.81 171 SER A CA 1
ATOM 1314 C C . SER A 1 171 ? 7.305 10.194 1.979 1.00 95.81 171 SER A C 1
ATOM 1316 O O . SER A 1 171 ? 6.298 10.540 1.364 1.00 95.81 171 SER A O 1
ATOM 1318 N N . ALA A 1 172 ? 7.234 9.627 3.183 1.00 96.44 172 ALA A N 1
ATOM 1319 C CA . ALA A 1 172 ? 5.986 9.364 3.891 1.00 96.44 172 ALA A CA 1
ATOM 1320 C C . ALA A 1 172 ? 5.232 10.659 4.242 1.00 96.44 172 ALA A C 1
ATOM 1322 O O . ALA A 1 172 ? 4.019 10.735 4.073 1.00 96.44 172 ALA A O 1
ATOM 1323 N N . LYS A 1 173 ? 5.928 11.722 4.667 1.00 96.00 173 LYS A N 1
ATOM 1324 C CA . LYS A 1 173 ? 5.307 13.034 4.931 1.00 96.00 173 LYS A CA 1
ATOM 1325 C C . LYS A 1 173 ? 4.657 13.616 3.671 1.00 96.00 173 LYS A C 1
ATOM 1327 O O . LYS A 1 173 ? 3.553 14.153 3.744 1.00 96.00 173 LYS A O 1
ATOM 1332 N N . GLU A 1 174 ? 5.291 13.456 2.513 1.00 93.69 174 GLU A N 1
ATOM 1333 C CA . GLU A 1 174 ? 4.713 13.868 1.228 1.00 93.69 174 GLU A CA 1
ATOM 1334 C C . GLU A 1 174 ? 3.549 12.974 0.794 1.00 93.69 174 GLU A C 1
ATOM 1336 O O . GLU A 1 174 ? 2.524 13.487 0.342 1.00 93.69 174 GLU A O 1
ATOM 1341 N N . ALA A 1 175 ? 3.649 11.658 1.002 1.00 93.88 175 ALA A N 1
ATOM 1342 C CA . ALA A 1 175 ? 2.535 10.741 0.779 1.00 93.88 175 ALA A CA 1
ATOM 1343 C C . ALA A 1 175 ? 1.319 11.128 1.640 1.00 93.88 175 ALA A C 1
ATOM 1345 O O . ALA A 1 175 ? 0.218 11.270 1.111 1.00 93.88 175 ALA A O 1
ATOM 1346 N N . LYS A 1 176 ? 1.525 11.408 2.935 1.00 94.75 176 LYS A N 1
ATOM 1347 C CA . LYS A 1 176 ? 0.489 11.899 3.858 1.00 94.75 176 LYS A CA 1
ATOM 1348 C C . LYS A 1 176 ? -0.164 13.191 3.357 1.00 94.75 176 LYS A C 1
ATOM 1350 O O . LYS A 1 176 ? -1.386 13.308 3.398 1.00 94.75 176 LYS A O 1
ATOM 1355 N N . ALA A 1 177 ? 0.627 14.140 2.854 1.00 92.31 177 ALA A N 1
ATOM 1356 C CA . ALA A 1 177 ? 0.120 15.394 2.288 1.00 92.31 177 ALA A CA 1
ATOM 1357 C C . ALA A 1 177 ? -0.642 15.210 0.960 1.00 92.31 177 ALA A C 1
ATOM 1359 O O . ALA A 1 177 ? -1.476 16.042 0.601 1.00 92.31 177 ALA A O 1
ATOM 1360 N N . LEU A 1 178 ? -0.353 14.148 0.204 1.00 90.25 178 LEU A N 1
ATOM 1361 C CA . LEU A 1 178 ? -1.116 13.785 -0.988 1.00 90.25 178 LEU A CA 1
ATOM 1362 C C . LEU A 1 178 ? -2.451 13.142 -0.604 1.00 90.25 178 LEU A C 1
ATOM 1364 O O . LEU A 1 178 ? -3.487 13.562 -1.114 1.00 90.25 178 LEU A O 1
ATOM 1368 N N . ILE A 1 179 ? -2.432 12.172 0.314 1.00 91.50 179 ILE A N 1
ATOM 1369 C CA . ILE A 1 179 ? -3.624 11.446 0.780 1.00 91.50 179 ILE A CA 1
ATOM 1370 C C . ILE A 1 179 ? -4.650 12.399 1.397 1.00 91.50 179 ILE A C 1
ATOM 1372 O O . ILE A 1 179 ? -5.839 12.271 1.116 1.00 91.50 179 ILE A O 1
ATOM 1376 N N . SER A 1 180 ? -4.208 13.398 2.168 1.00 91.44 180 SER A N 1
ATOM 1377 C CA . SER A 1 180 ? -5.101 14.360 2.836 1.00 91.44 180 SER A CA 1
ATOM 1378 C C . SER A 1 180 ? -5.957 15.207 1.883 1.00 91.44 180 SER A C 1
ATOM 1380 O O . SER A 1 180 ? -6.888 15.881 2.318 1.00 91.44 180 SER A O 1
ATOM 1382 N N . LYS A 1 181 ? -5.672 15.182 0.574 1.00 87.62 181 LYS A N 1
ATOM 1383 C CA . LYS A 1 181 ? -6.509 15.809 -0.463 1.00 87.62 181 LYS A CA 1
ATOM 1384 C C . LYS A 1 181 ? -7.738 14.968 -0.824 1.00 87.62 181 LYS A C 1
ATOM 1386 O O . LYS A 1 181 ? -8.665 15.476 -1.457 1.00 87.62 181 LYS A O 1
ATOM 1391 N N . PHE A 1 182 ? -7.732 13.683 -0.479 1.00 85.38 182 PHE A N 1
ATOM 1392 C CA . PHE A 1 182 ? -8.712 12.700 -0.934 1.00 85.38 182 PHE A CA 1
ATOM 1393 C C . PHE A 1 182 ? -9.423 11.988 0.213 1.00 85.38 182 PHE A C 1
ATOM 1395 O O . PHE A 1 182 ? -10.633 11.780 0.112 1.00 85.38 182 PHE A O 1
ATOM 1402 N N . GLU A 1 183 ? -8.695 11.648 1.276 1.00 87.31 183 GLU A N 1
ATOM 1403 C CA . GLU A 1 183 ? -9.238 11.052 2.494 1.00 87.31 183 GLU A CA 1
ATOM 1404 C C . GLU A 1 183 ? -9.531 12.155 3.528 1.00 87.31 183 GLU A C 1
ATOM 1406 O O . GLU A 1 183 ? -8.644 12.958 3.837 1.00 87.31 183 GLU A O 1
ATOM 1411 N N . PRO A 1 184 ? -10.771 12.254 4.040 1.00 83.25 184 PRO A N 1
ATOM 1412 C CA . PRO A 1 184 ? -11.121 13.256 5.037 1.00 83.25 184 PRO A CA 1
ATOM 1413 C C . PRO A 1 184 ? -10.576 12.890 6.425 1.00 83.25 184 PRO A C 1
ATOM 1415 O O . PRO A 1 184 ? -10.588 11.730 6.824 1.00 83.25 184 PRO A O 1
ATOM 1418 N N . GLY A 1 185 ? -10.207 13.904 7.210 1.00 87.19 185 GLY A N 1
ATOM 1419 C CA . GLY A 1 185 ? -9.801 13.739 8.609 1.00 87.19 185 GLY A CA 1
ATOM 1420 C C . GLY A 1 185 ? -8.289 13.640 8.819 1.00 87.19 185 GLY A C 1
ATOM 1421 O O . GLY A 1 185 ? -7.490 14.033 7.968 1.00 87.19 185 GLY A O 1
ATOM 1422 N N . GLU A 1 186 ? -7.890 13.182 10.007 1.00 91.00 186 GLU A N 1
ATOM 1423 C CA . GLU A 1 186 ? -6.478 13.017 10.346 1.00 91.00 186 GLU A CA 1
ATOM 1424 C C . GLU A 1 186 ? -5.922 11.726 9.737 1.00 91.00 186 GLU A C 1
ATOM 1426 O O . GLU A 1 186 ? -6.304 10.621 10.115 1.00 91.00 186 GLU A O 1
ATOM 1431 N N . ILE A 1 187 ? -4.961 11.874 8.823 1.00 94.88 187 ILE A N 1
ATOM 1432 C CA . ILE A 1 187 ? -4.299 10.733 8.189 1.00 94.88 187 ILE A CA 1
ATOM 1433 C C . ILE A 1 187 ? -3.335 10.067 9.175 1.00 94.88 187 ILE A C 1
ATOM 1435 O O . ILE A 1 187 ? -2.308 10.649 9.564 1.00 94.88 187 ILE A O 1
ATOM 1439 N N . THR A 1 188 ? -3.641 8.821 9.532 1.00 96.38 188 THR A N 1
ATOM 1440 C CA . THR A 1 188 ? -2.784 7.974 10.366 1.00 96.38 188 THR A CA 1
ATOM 1441 C C . THR A 1 188 ? -1.784 7.251 9.475 1.00 96.38 188 THR A C 1
ATOM 1443 O O . THR A 1 188 ? -2.140 6.323 8.754 1.00 96.38 188 THR A O 1
ATOM 1446 N N . MET A 1 189 ? -0.522 7.681 9.514 1.00 97.69 189 MET A N 1
ATOM 1447 C CA . MET A 1 189 ? 0.540 7.109 8.690 1.00 97.69 189 MET A CA 1
ATOM 1448 C C . MET A 1 189 ? 1.786 6.787 9.510 1.00 97.69 189 MET A C 1
ATOM 1450 O O . MET A 1 189 ? 2.218 7.579 10.348 1.00 97.69 189 MET A O 1
ATOM 1454 N N . PHE A 1 190 ? 2.372 5.637 9.198 1.00 98.25 190 PHE A N 1
ATOM 1455 C CA . PHE A 1 190 ? 3.625 5.125 9.732 1.00 98.25 190 PHE A CA 1
ATOM 1456 C C . PHE A 1 190 ? 4.576 4.751 8.597 1.00 98.25 190 PHE A C 1
ATOM 1458 O O . PHE A 1 190 ? 4.258 4.880 7.415 1.00 98.25 190 PHE A O 1
ATOM 1465 N N . VAL A 1 191 ? 5.764 4.295 8.969 1.00 98.06 191 VAL A N 1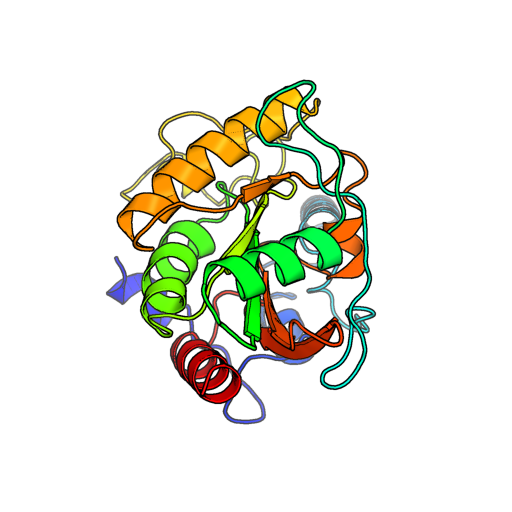
ATOM 1466 C CA . VAL A 1 191 ? 6.838 3.924 8.058 1.00 98.06 191 VAL A CA 1
ATOM 1467 C C . VAL A 1 191 ? 7.272 2.487 8.344 1.00 98.06 191 VAL A C 1
ATOM 1469 O O . VAL A 1 191 ? 7.444 2.117 9.508 1.00 98.06 191 VAL A O 1
ATOM 1472 N N . ASP A 1 192 ? 7.456 1.687 7.292 1.00 98.00 192 ASP A N 1
ATOM 1473 C CA . ASP A 1 192 ? 8.093 0.369 7.395 1.00 98.00 192 ASP A CA 1
ATOM 1474 C C . ASP A 1 192 ? 9.605 0.515 7.632 1.00 98.00 192 ASP A C 1
ATOM 1476 O O . ASP A 1 192 ? 10.238 1.472 7.169 1.00 98.00 192 ASP A O 1
ATOM 1480 N N . GLY A 1 193 ? 10.200 -0.452 8.326 1.00 96.81 193 GLY A N 1
ATOM 1481 C CA . GLY A 1 193 ? 11.636 -0.496 8.586 1.00 96.81 193 GLY A CA 1
ATOM 1482 C C . GLY A 1 193 ? 12.462 -0.571 7.302 1.00 96.81 193 GLY A C 1
ATOM 1483 O O . GLY A 1 193 ? 12.001 -1.060 6.275 1.00 96.81 193 GLY A O 1
ATOM 1484 N N . MET A 1 194 ? 13.713 -0.101 7.347 1.00 97.44 194 MET A N 1
ATOM 1485 C CA . MET A 1 194 ? 14.624 -0.144 6.187 1.00 97.44 194 MET A CA 1
ATOM 1486 C C . MET A 1 194 ? 14.964 -1.571 5.714 1.00 97.44 194 MET A C 1
ATOM 1488 O O . MET A 1 194 ? 15.559 -1.727 4.653 1.00 97.44 194 MET A O 1
ATOM 1492 N N . ASP A 1 195 ? 14.596 -2.594 6.489 1.00 96.94 195 ASP A N 1
ATOM 1493 C CA . ASP A 1 195 ? 14.654 -4.014 6.131 1.00 96.94 195 ASP A CA 1
ATOM 1494 C C . ASP A 1 195 ? 13.438 -4.492 5.313 1.00 96.94 195 ASP A C 1
ATOM 1496 O O . ASP A 1 195 ? 13.394 -5.657 4.922 1.00 96.94 195 ASP A O 1
ATOM 1500 N N . ASP A 1 196 ? 12.472 -3.604 5.047 1.00 96.88 196 ASP A N 1
ATOM 1501 C CA . ASP A 1 196 ? 11.258 -3.846 4.258 1.00 96.88 196 ASP A CA 1
ATOM 1502 C C . ASP A 1 196 ? 10.435 -5.035 4.788 1.00 96.88 196 ASP A C 1
ATOM 1504 O O . ASP A 1 196 ? 9.836 -5.808 4.035 1.00 96.88 196 ASP A O 1
ATOM 1508 N N . LYS A 1 197 ? 10.446 -5.239 6.111 1.00 96.81 197 LYS A N 1
ATOM 1509 C CA . LYS A 1 197 ? 9.886 -6.446 6.720 1.00 96.81 197 LYS A CA 1
ATOM 1510 C C . LYS A 1 197 ? 8.374 -6.539 6.551 1.00 96.81 197 LYS A C 1
ATOM 1512 O O . LYS A 1 197 ? 7.879 -7.627 6.244 1.00 96.81 197 LYS A O 1
ATOM 1517 N N . LEU A 1 198 ? 7.629 -5.454 6.775 1.00 97.50 198 LEU A N 1
ATOM 1518 C CA . LEU A 1 198 ? 6.178 -5.483 6.577 1.00 97.50 198 LEU A CA 1
ATOM 1519 C C . LEU A 1 198 ? 5.842 -5.585 5.092 1.00 97.50 198 LEU A C 1
ATOM 1521 O O . LEU A 1 198 ? 4.995 -6.398 4.727 1.00 97.50 198 LEU A O 1
ATOM 1525 N N . GLU A 1 199 ? 6.545 -4.841 4.239 1.00 96.50 199 GLU A N 1
ATOM 1526 C CA . GLU A 1 199 ? 6.414 -4.954 2.786 1.00 96.50 199 GLU A CA 1
ATOM 1527 C C . GLU A 1 199 ? 6.552 -6.406 2.324 1.00 96.50 199 GLU A C 1
ATOM 1529 O O . GLU A 1 199 ? 5.692 -6.895 1.594 1.00 96.50 199 GLU A O 1
ATOM 1534 N N . ALA A 1 200 ? 7.577 -7.116 2.799 1.00 96.44 200 ALA A N 1
ATOM 1535 C CA . ALA A 1 200 ? 7.831 -8.500 2.427 1.00 96.44 200 ALA A CA 1
ATOM 1536 C C . ALA A 1 200 ? 6.787 -9.480 2.982 1.00 96.44 200 ALA A C 1
ATOM 1538 O O . ALA A 1 200 ? 6.383 -10.404 2.276 1.00 96.44 200 ALA A O 1
ATOM 1539 N N . LEU A 1 201 ? 6.335 -9.292 4.229 1.00 96.81 201 LEU A N 1
ATOM 1540 C CA . LEU A 1 201 ? 5.300 -10.131 4.855 1.00 96.81 201 LEU A CA 1
ATOM 1541 C C . LEU A 1 201 ? 3.946 -10.010 4.151 1.00 96.81 201 LEU A C 1
ATOM 1543 O O . LEU A 1 201 ? 3.189 -10.979 4.094 1.00 96.81 201 LEU A O 1
ATOM 1547 N N . TYR A 1 202 ? 3.650 -8.820 3.637 1.00 96.69 202 TYR A N 1
ATOM 1548 C CA . TYR A 1 202 ? 2.405 -8.505 2.953 1.00 96.69 202 TYR A CA 1
ATOM 1549 C C . TYR A 1 202 ? 2.552 -8.476 1.433 1.00 96.69 202 TYR A C 1
ATOM 1551 O O . TYR A 1 202 ? 1.588 -8.157 0.754 1.00 96.69 202 TYR A O 1
ATOM 1559 N N . GLU A 1 203 ? 3.720 -8.782 0.872 1.00 95.38 203 GLU A N 1
ATOM 1560 C CA . GLU A 1 203 ? 3.981 -8.700 -0.572 1.00 95.38 203 GLU A CA 1
ATOM 1561 C C . GLU A 1 203 ? 3.405 -7.421 -1.197 1.00 95.38 203 GLU A C 1
ATOM 1563 O O . GLU A 1 203 ? 2.582 -7.454 -2.121 1.00 95.38 203 GLU A O 1
ATOM 1568 N N . ALA A 1 204 ? 3.735 -6.290 -0.575 1.00 94.12 204 ALA A N 1
ATOM 1569 C CA . ALA A 1 204 ? 2.939 -5.078 -0.699 1.00 94.12 204 ALA A CA 1
ATOM 1570 C C . ALA A 1 204 ? 3.370 -4.156 -1.848 1.00 94.12 204 ALA A C 1
ATOM 1572 O O . ALA A 1 204 ? 2.690 -3.174 -2.135 1.00 94.12 204 ALA A O 1
ATOM 1573 N N . ARG A 1 205 ? 4.488 -4.445 -2.525 1.00 90.50 205 ARG A N 1
ATOM 1574 C CA . ARG A 1 205 ? 4.919 -3.680 -3.702 1.00 90.50 205 ARG A CA 1
ATOM 1575 C C . ARG A 1 205 ? 4.104 -3.991 -4.963 1.00 90.50 205 ARG A C 1
ATOM 1577 O O . ARG A 1 205 ? 3.806 -5.156 -5.222 1.00 90.50 205 ARG A O 1
ATOM 1584 N N . PRO A 1 206 ? 3.885 -2.982 -5.833 1.00 87.94 206 PRO A N 1
ATOM 1585 C CA . PRO A 1 206 ? 4.288 -1.571 -5.681 1.00 87.94 206 PRO A CA 1
ATOM 1586 C C . PRO A 1 206 ? 3.376 -0.738 -4.767 1.00 87.94 206 PRO A C 1
ATOM 1588 O O . PRO A 1 206 ? 3.742 0.372 -4.394 1.00 87.94 206 PRO A O 1
ATOM 1591 N N . TRP A 1 207 ? 2.191 -1.254 -4.468 1.00 90.25 207 TRP A N 1
ATOM 1592 C CA . TRP A 1 207 ? 1.198 -0.727 -3.540 1.00 90.25 207 TRP A CA 1
ATOM 1593 C C . TRP A 1 207 ? 0.233 -1.875 -3.228 1.00 90.25 207 TRP A C 1
ATOM 1595 O O . TRP A 1 207 ? 0.015 -2.726 -4.092 1.00 90.25 207 TRP A O 1
ATOM 1605 N N . ARG A 1 208 ? -0.343 -1.911 -2.022 1.00 92.81 208 ARG A N 1
ATOM 1606 C CA . ARG A 1 208 ? -1.375 -2.895 -1.677 1.00 92.81 208 ARG A CA 1
ATOM 1607 C C . ARG A 1 208 ? -2.260 -2.441 -0.532 1.00 92.81 208 ARG A C 1
ATOM 1609 O O . ARG A 1 208 ? -1.797 -1.739 0.362 1.00 92.81 208 ARG A O 1
ATOM 1616 N N . GLN A 1 209 ? -3.512 -2.881 -0.537 1.00 94.12 209 GLN A N 1
ATOM 1617 C CA . GLN A 1 209 ? -4.473 -2.633 0.531 1.00 94.12 209 GLN A CA 1
ATOM 1618 C C . GLN A 1 209 ? -5.030 -3.931 1.094 1.00 94.12 209 GLN A C 1
ATOM 1620 O O . GLN A 1 209 ? -5.229 -4.913 0.382 1.00 94.12 209 GLN A O 1
ATOM 1625 N N . TYR A 1 210 ? -5.313 -3.916 2.387 1.00 96.19 210 TYR A N 1
ATOM 1626 C CA . TYR A 1 210 ? -5.894 -5.036 3.107 1.00 96.19 210 TYR A CA 1
ATOM 1627 C C . TYR A 1 210 ? -7.022 -4.540 3.984 1.00 96.19 210 TYR A C 1
ATOM 1629 O O . TYR A 1 210 ? -6.854 -3.547 4.681 1.00 96.19 210 TYR A O 1
ATOM 1637 N N . VAL A 1 211 ? -8.145 -5.247 4.005 1.00 97.56 211 VAL A N 1
ATOM 1638 C CA . VAL A 1 211 ? -9.211 -4.989 4.977 1.00 97.56 211 VAL A CA 1
ATOM 1639 C C . VAL A 1 211 ? -9.073 -6.013 6.088 1.00 97.56 211 VAL A C 1
ATOM 1641 O O . VAL A 1 211 ? -9.006 -7.213 5.814 1.00 97.56 211 VAL A O 1
ATOM 1644 N N . ILE A 1 212 ? -9.021 -5.562 7.339 1.00 98.44 212 ILE A N 1
ATOM 1645 C CA . ILE A 1 212 ? -8.919 -6.447 8.502 1.00 98.44 212 ILE A CA 1
ATOM 1646 C C . ILE A 1 212 ? -10.029 -6.187 9.517 1.00 98.44 212 ILE A C 1
ATOM 1648 O O . ILE A 1 212 ? -10.489 -5.060 9.690 1.00 98.44 212 ILE A O 1
ATOM 1652 N N . GLU A 1 213 ? -10.419 -7.233 10.241 1.00 98.31 213 GLU A N 1
ATOM 1653 C CA . GLU A 1 213 ? -11.217 -7.108 11.458 1.00 98.31 213 GLU A CA 1
ATOM 1654 C C . GLU A 1 213 ? -10.315 -6.623 12.599 1.00 98.31 213 GLU A C 1
ATOM 1656 O O . GLU A 1 213 ? -9.399 -7.332 13.023 1.00 98.31 213 GLU A O 1
ATOM 1661 N N . ALA A 1 214 ? -10.580 -5.430 13.130 1.00 97.56 214 ALA A N 1
ATOM 1662 C CA . ALA A 1 214 ? -9.689 -4.774 14.087 1.00 97.56 214 ALA A CA 1
ATOM 1663 C C . ALA A 1 214 ? -9.554 -5.539 15.415 1.00 97.56 214 ALA A C 1
ATOM 1665 O O . ALA A 1 214 ? -8.494 -5.539 16.040 1.00 97.56 214 ALA A O 1
ATOM 1666 N N . ALA A 1 215 ? -10.623 -6.214 15.850 1.00 96.75 215 ALA A N 1
ATOM 1667 C CA . ALA A 1 215 ? -10.642 -6.935 17.120 1.00 96.75 215 ALA A CA 1
ATOM 1668 C C . ALA A 1 215 ? -9.730 -8.172 17.118 1.00 96.75 215 ALA A C 1
ATOM 1670 O O . ALA A 1 215 ? -9.091 -8.472 18.129 1.00 96.75 215 ALA A O 1
ATOM 1671 N N . THR A 1 216 ? -9.668 -8.893 15.995 1.00 97.56 216 THR A N 1
ATOM 1672 C CA . THR A 1 216 ? -8.958 -10.180 15.896 1.00 97.56 216 THR A CA 1
ATOM 1673 C C . THR A 1 216 ? -7.691 -10.112 15.045 1.00 97.56 216 THR A C 1
ATOM 1675 O O . THR A 1 216 ? -6.840 -11.004 15.139 1.00 97.56 216 THR A O 1
ATOM 1678 N N . GLY A 1 217 ? -7.554 -9.073 14.218 1.00 97.81 217 GLY A N 1
ATOM 1679 C CA . GLY A 1 217 ? -6.525 -8.971 13.189 1.00 97.81 217 GLY A CA 1
ATOM 1680 C C . GLY A 1 217 ? -6.715 -9.982 12.057 1.00 97.81 217 GLY A C 1
ATOM 1681 O O . GLY A 1 217 ? -5.736 -10.363 11.423 1.00 97.81 217 GLY A O 1
ATOM 1682 N N . LYS A 1 218 ? -7.927 -10.502 11.829 1.00 98.25 218 LYS A N 1
ATOM 1683 C CA . LYS A 1 218 ? -8.198 -11.394 10.691 1.00 98.25 218 LYS A CA 1
ATOM 1684 C C . LYS A 1 218 ? -8.324 -10.601 9.397 1.00 98.25 218 LYS A C 1
ATOM 1686 O O . LYS A 1 218 ? -9.001 -9.579 9.368 1.00 98.25 218 LYS A O 1
ATOM 1691 N N . MET A 1 219 ? -7.723 -11.113 8.327 1.00 97.94 219 MET A N 1
ATOM 1692 C CA . MET A 1 219 ? -7.897 -10.587 6.979 1.00 97.94 219 MET A CA 1
ATOM 1693 C C . MET A 1 219 ? -9.316 -10.848 6.487 1.00 97.94 219 MET A C 1
ATOM 1695 O O . MET A 1 219 ? -9.778 -11.989 6.502 1.00 97.94 219 MET A O 1
ATOM 1699 N N . ILE A 1 220 ? -9.978 -9.795 6.033 1.00 97.44 220 ILE A N 1
ATOM 1700 C CA . ILE A 1 220 ? -11.277 -9.844 5.365 1.00 97.44 220 ILE A CA 1
ATOM 1701 C C . ILE A 1 220 ? -11.056 -9.863 3.856 1.00 97.44 220 ILE A C 1
ATOM 1703 O O . ILE A 1 220 ? -11.643 -10.694 3.174 1.00 97.44 220 ILE A O 1
ATOM 1707 N N . ASP A 1 221 ? -10.170 -8.999 3.356 1.00 95.56 221 ASP A N 1
ATOM 1708 C CA . ASP A 1 221 ? -9.867 -8.906 1.929 1.00 95.56 221 ASP A CA 1
ATOM 1709 C C . ASP A 1 221 ? -8.441 -8.393 1.668 1.00 95.56 221 ASP A C 1
ATOM 1711 O O . ASP A 1 221 ? -7.818 -7.779 2.543 1.00 95.56 221 ASP A O 1
ATOM 1715 N N . ALA A 1 222 ? -7.933 -8.652 0.464 1.00 92.88 222 ALA A N 1
ATOM 1716 C CA . ALA A 1 222 ? -6.626 -8.247 -0.037 1.00 92.88 222 ALA A CA 1
ATOM 1717 C C . ALA A 1 222 ? -6.763 -7.693 -1.460 1.00 92.88 222 ALA A C 1
ATOM 1719 O O . ALA A 1 222 ? -7.096 -8.419 -2.392 1.00 92.88 222 ALA A O 1
ATOM 1720 N N . ILE A 1 223 ? -6.456 -6.412 -1.633 1.00 88.62 223 ILE A N 1
ATOM 1721 C CA . ILE A 1 223 ? -6.745 -5.637 -2.840 1.00 88.62 223 ILE A CA 1
ATOM 1722 C C . ILE A 1 223 ? -5.467 -4.964 -3.337 1.00 88.62 223 ILE A C 1
ATOM 1724 O O . ILE A 1 223 ? -4.604 -4.571 -2.552 1.00 88.62 223 ILE A O 1
ATOM 1728 N N . GLY A 1 224 ? -5.355 -4.767 -4.649 1.00 75.81 224 GLY A N 1
ATOM 1729 C CA . GLY A 1 224 ? -4.368 -3.829 -5.198 1.00 75.81 224 GLY A CA 1
ATOM 1730 C C . GLY A 1 224 ? -3.050 -4.454 -5.638 1.00 75.81 224 GLY A C 1
ATOM 1731 O O . GLY A 1 224 ? -2.074 -3.734 -5.777 1.00 75.81 224 GLY A O 1
ATOM 1732 N N . LEU A 1 225 ? -3.019 -5.761 -5.928 1.00 82.00 225 LEU A N 1
ATOM 1733 C CA . LEU A 1 225 ? -1.826 -6.445 -6.454 1.00 82.00 225 LEU A CA 1
ATOM 1734 C C . LEU A 1 225 ? -1.180 -5.708 -7.650 1.00 82.00 225 LEU A C 1
ATOM 1736 O O . LEU A 1 225 ? 0.037 -5.678 -7.796 1.00 82.00 225 LEU A O 1
ATOM 1740 N N . THR A 1 226 ? -2.004 -5.111 -8.508 1.00 79.38 226 THR A N 1
ATOM 1741 C CA . THR A 1 226 ? -1.618 -4.273 -9.653 1.00 79.38 226 THR A CA 1
ATOM 1742 C C . THR A 1 226 ? -2.732 -3.273 -9.933 1.00 79.38 226 THR A C 1
ATOM 1744 O O . THR A 1 226 ? -3.832 -3.440 -9.405 1.00 79.38 226 THR A O 1
ATOM 1747 N N . PRO A 1 227 ? -2.515 -2.250 -10.773 1.00 75.94 227 PRO A N 1
ATOM 1748 C CA . PRO A 1 227 ? -3.562 -1.277 -11.062 1.00 75.94 227 PRO A CA 1
ATOM 1749 C C . PRO A 1 227 ? -4.680 -1.809 -11.973 1.00 75.94 227 PRO A C 1
ATOM 1751 O O . PRO A 1 227 ? -5.599 -1.075 -12.299 1.00 75.94 227 PRO A O 1
ATOM 1754 N N . PHE A 1 228 ? -4.654 -3.067 -12.400 1.00 85.12 228 PHE A N 1
ATOM 1755 C CA . PHE A 1 228 ? -5.679 -3.592 -13.295 1.00 85.12 228 PHE A CA 1
ATOM 1756 C C . PHE A 1 228 ? -7.026 -3.828 -12.566 1.00 85.12 228 PHE A C 1
ATOM 1758 O O . PHE A 1 228 ? -7.066 -4.006 -11.351 1.00 85.12 228 PHE A O 1
ATOM 1765 N N . GLN A 1 229 ? -8.142 -3.802 -13.299 1.00 87.25 229 GLN A N 1
ATOM 1766 C CA . GLN A 1 229 ? -9.505 -4.075 -12.822 1.00 87.25 229 GLN A CA 1
ATOM 1767 C C . GLN A 1 229 ? -9.950 -3.185 -11.647 1.00 87.25 229 GLN A C 1
ATOM 1769 O O . GLN A 1 229 ? -10.576 -3.648 -10.699 1.00 87.25 229 GLN A O 1
ATOM 1774 N N . MET A 1 230 ? -9.665 -1.876 -11.692 1.00 85.88 230 MET A N 1
ATOM 1775 C CA . MET A 1 230 ? -10.027 -0.950 -10.600 1.00 85.88 230 MET A CA 1
ATOM 1776 C C . MET A 1 230 ? -11.517 -0.944 -10.235 1.00 85.88 230 MET A C 1
ATOM 1778 O O . MET A 1 230 ? -11.842 -0.788 -9.063 1.00 85.88 230 MET A O 1
ATOM 1782 N N . GLU A 1 231 ? -12.418 -1.125 -11.204 1.00 87.00 231 GLU A N 1
ATOM 1783 C CA . GLU A 1 231 ? -13.861 -1.239 -10.938 1.00 87.00 231 GLU A CA 1
ATOM 1784 C C . GLU A 1 231 ? -14.159 -2.424 -10.007 1.00 87.00 231 GLU A C 1
ATOM 1786 O O . GLU A 1 231 ? -14.868 -2.263 -9.012 1.00 87.00 231 GLU A O 1
ATOM 1791 N N . ASP A 1 232 ? -13.547 -3.580 -10.277 1.00 88.69 232 ASP A N 1
ATOM 1792 C CA . ASP A 1 232 ? -13.688 -4.780 -9.455 1.00 88.69 232 ASP A CA 1
ATOM 1793 C C . ASP A 1 232 ? -13.045 -4.592 -8.075 1.00 88.69 232 ASP A C 1
ATOM 1795 O O . ASP A 1 232 ? -13.627 -4.991 -7.068 1.00 88.69 232 ASP A O 1
ATOM 1799 N N . LYS A 1 233 ? -11.901 -3.896 -7.989 1.00 88.44 233 LYS A N 1
ATOM 1800 C CA . LYS A 1 233 ? -11.274 -3.550 -6.699 1.00 88.44 233 LYS A CA 1
ATOM 1801 C C . LYS A 1 233 ? -12.157 -2.655 -5.835 1.00 88.44 233 LYS A C 1
ATOM 1803 O O . LYS A 1 233 ? -12.262 -2.863 -4.629 1.00 88.44 233 LYS A O 1
ATOM 1808 N N . ILE A 1 234 ? -12.792 -1.653 -6.445 1.00 89.88 234 ILE A N 1
ATOM 1809 C CA . ILE A 1 234 ? -13.720 -0.746 -5.759 1.00 89.88 234 ILE A CA 1
ATOM 1810 C C . ILE A 1 234 ? -14.950 -1.519 -5.268 1.00 89.88 234 ILE A C 1
ATOM 1812 O O . ILE A 1 234 ? -15.445 -1.256 -4.171 1.00 89.88 234 ILE A O 1
ATOM 1816 N N . ALA A 1 235 ? -15.453 -2.473 -6.054 1.00 91.12 235 ALA A N 1
ATOM 1817 C CA . ALA A 1 235 ? -16.549 -3.335 -5.625 1.00 91.12 235 ALA A CA 1
ATOM 1818 C C . ALA A 1 235 ? -16.132 -4.244 -4.455 1.00 91.12 235 ALA A C 1
ATOM 1820 O O . ALA A 1 235 ? -16.860 -4.327 -3.464 1.00 91.12 235 ALA A O 1
ATOM 1821 N N . ALA A 1 236 ? -14.947 -4.859 -4.535 1.00 91.44 236 ALA A N 1
ATOM 1822 C CA . ALA A 1 236 ? -14.399 -5.730 -3.498 1.00 91.44 236 ALA A CA 1
ATOM 1823 C C . ALA A 1 236 ? -14.206 -4.988 -2.167 1.00 91.44 236 ALA A C 1
ATOM 1825 O O . ALA A 1 236 ? -14.760 -5.404 -1.151 1.00 91.44 236 ALA A O 1
ATOM 1826 N N . ILE A 1 237 ? -13.541 -3.822 -2.176 1.00 92.69 237 ILE A N 1
ATOM 1827 C CA . ILE A 1 237 ? -13.309 -3.056 -0.941 1.00 92.69 237 ILE A CA 1
ATOM 1828 C C . ILE A 1 237 ? -14.617 -2.603 -0.289 1.00 92.69 237 ILE A C 1
ATOM 1830 O O . ILE A 1 237 ? -14.754 -2.671 0.929 1.00 92.69 237 ILE A O 1
ATOM 1834 N N . LYS A 1 238 ? -15.620 -2.207 -1.083 1.00 93.75 238 LYS A N 1
ATOM 1835 C CA . LYS A 1 238 ? -16.950 -1.859 -0.565 1.00 93.75 238 LYS A CA 1
ATOM 1836 C C . LYS A 1 238 ? -17.630 -3.052 0.094 1.00 93.75 238 LYS A C 1
ATOM 1838 O O . LYS A 1 238 ? -18.177 -2.899 1.181 1.00 93.75 238 LYS A O 1
ATOM 1843 N N . ALA A 1 239 ? -17.578 -4.224 -0.538 1.00 94.56 239 ALA A N 1
ATOM 1844 C CA . ALA A 1 239 ? -18.159 -5.446 0.009 1.00 94.56 239 ALA A CA 1
ATOM 1845 C C . ALA A 1 239 ? -17.451 -5.898 1.296 1.00 94.56 239 ALA A C 1
ATOM 1847 O O . ALA A 1 239 ? -18.114 -6.297 2.247 1.00 94.56 239 ALA A O 1
ATOM 1848 N N . ALA A 1 240 ? -16.123 -5.791 1.350 1.00 94.88 240 ALA A N 1
ATOM 1849 C CA . ALA A 1 240 ? -15.331 -6.116 2.533 1.00 94.88 240 ALA A CA 1
ATOM 1850 C C . ALA A 1 240 ? -15.590 -5.155 3.705 1.00 94.88 240 ALA A C 1
ATOM 1852 O O . ALA A 1 240 ? -15.476 -5.541 4.871 1.00 94.88 240 ALA A O 1
ATOM 1853 N N . CYS A 1 241 ? -15.925 -3.900 3.400 1.00 94.12 241 CYS A N 1
ATOM 1854 C CA . CYS A 1 241 ? -16.160 -2.851 4.384 1.00 94.12 241 CYS A CA 1
ATOM 1855 C C . CYS A 1 241 ? -17.603 -2.784 4.904 1.00 94.12 241 CYS A C 1
ATOM 1857 O O . CYS A 1 241 ? -17.778 -2.394 6.062 1.00 94.12 241 CYS A O 1
ATOM 1859 N N . ALA A 1 242 ? -18.595 -3.192 4.104 1.00 90.75 242 ALA A N 1
ATOM 1860 C CA . ALA A 1 242 ? -20.010 -3.274 4.492 1.00 90.75 242 ALA A CA 1
ATOM 1861 C C . ALA A 1 242 ? -20.228 -4.109 5.767 1.00 90.75 242 ALA A C 1
ATOM 1863 O O . ALA A 1 242 ? -21.034 -3.678 6.617 1.00 90.75 242 ALA A O 1
#

Foldseek 3Di:
DCVVVQVVQAFDDPDPFADDLQRQQVCCPPPVPDVVPVVSVVLCCVLQVSSHPPHDDLADDAQDFHDKDWWAALDPPDDIDIPLGVLLVQCVVLVHQKEKEKADALQPLLCLVAVLAPQLQLQPSHYYAYEYFWHSAQPVRHHPVCCQPDDPSHDPDHQHTDPDVNSSSVRQVVVLVSSCVHHPDHHNYTYDDPVRVSCRNRVAPPMWMFMARSVRNGTNDIAPSDSHPSVSRSVSSNVSRD

Secondary structure (DSSP, 8-state):
-HHHHHHHT----SSSSSPPHHHHHHHHTTTTS-TTSHHHHHHHHHH-GGGSTT----SPPTTSBPPP-EEEESSTTPPPEEHHHHHHHHHHHHT-SEEEEEEE-TT-HHIIIIIIIIIHHHSTT--EEEEE-S-SS-TTT---TTTTTSSTT--SS--PPPSSHHHHHHHHHHHHHHHTTTS-S--EEEE--TT-HHHHHTT--S-EEEEEETTTTEEEEEE-SSSTTHHHHHHHHHHHH-

Sequence (242 aa):
MRSKMNGMMKIPTEKPGDVTYKDVSSFMVPGMFDPNDKEKWALFLSHRPYCVPGYKSKAPAIGKKVPDGPLLSLEEGGPSSTLLAEAKKLAQATGASKVIISFDSVTCPFWRAYAAEDLYRAVPGIPTLHVCIREAHPLDEFDAEGANTSGPLQLTREFNKHKTLSDRRASAKEAKALISKFEPGEITMFVDGMDDKLEALYEARPWRQYVIEAATGKMIDAIGLTPFQMEDKIAAIKAACA

Radius of gyration: 17.03 Å; chains: 1; bounding box: 40×37×43 Å

InterPro domains:
  IPR000643 Iodothyronine deiodinase [PTHR11781] (62-214)

pLDDT: mean 89.61, std 9.43, range [46.41, 98.44]